Protein AF-A0A0F9C5B6-F1 (afdb_monomer_lite)

pLDDT: mean 78.17, std 18.01, range [32.81, 97.62]

Structure (mmCIF, N/CA/C/O backbone):
data_AF-A0A0F9C5B6-F1
#
_entry.id   AF-A0A0F9C5B6-F1
#
loop_
_atom_site.group_PDB
_atom_site.id
_atom_site.type_symbol
_atom_site.label_atom_id
_atom_site.label_alt_id
_atom_site.label_comp_id
_atom_site.label_asym_id
_atom_site.label_entity_id
_atom_site.label_seq_id
_atom_site.pdbx_PDB_ins_code
_atom_site.Cartn_x
_atom_site.Cartn_y
_atom_site.Cartn_z
_atom_site.occupancy
_atom_site.B_iso_or_equiv
_atom_site.auth_seq_id
_atom_site.auth_comp_id
_atom_site.auth_asym_id
_atom_site.auth_atom_id
_atom_site.pdbx_PDB_model_num
ATOM 1 N N . GLN A 1 1 ? -37.144 10.131 5.768 1.00 72.31 1 GLN A N 1
ATOM 2 C CA . GLN A 1 1 ? -35.962 10.903 5.316 1.00 72.31 1 GLN A CA 1
ATOM 3 C C . GLN A 1 1 ? -34.901 11.066 6.411 1.00 72.31 1 GLN A C 1
ATOM 5 O O . GLN A 1 1 ? -33.775 10.669 6.154 1.00 72.31 1 GLN A O 1
ATOM 10 N N . GLN A 1 2 ? -35.224 11.525 7.631 1.00 75.88 2 GLN A N 1
ATOM 11 C CA . GLN A 1 2 ? -34.249 11.692 8.737 1.00 75.88 2 GLN A CA 1
ATOM 12 C C . GLN A 1 2 ? -33.367 10.463 9.028 1.00 75.88 2 GLN A C 1
ATOM 14 O O . GLN A 1 2 ? -32.150 10.585 9.066 1.00 75.88 2 GLN A O 1
ATOM 19 N N . ARG A 1 3 ? -33.947 9.258 9.140 1.00 79.56 3 ARG A N 1
ATOM 20 C CA . ARG A 1 3 ? -33.173 8.009 9.313 1.00 79.56 3 ARG A CA 1
ATOM 21 C C . ARG A 1 3 ? -32.128 7.777 8.214 1.00 79.56 3 ARG A C 1
ATOM 23 O O . ARG A 1 3 ? -31.061 7.249 8.492 1.00 79.56 3 ARG A O 1
ATOM 30 N N . LYS A 1 4 ? -32.436 8.175 6.975 1.00 78.69 4 LYS A N 1
ATOM 31 C CA . LYS A 1 4 ? -31.520 8.054 5.834 1.00 78.69 4 LYS A CA 1
ATOM 32 C C . LYS A 1 4 ? -30.395 9.086 5.929 1.00 78.69 4 LYS A C 1
ATOM 34 O O . LYS A 1 4 ? -29.259 8.730 5.676 1.00 78.69 4 LYS A O 1
ATOM 39 N N . VAL A 1 5 ? -30.698 10.316 6.350 1.00 76.44 5 VAL A N 1
ATOM 40 C CA . VAL A 1 5 ? -29.693 11.371 6.579 1.00 76.44 5 VAL A CA 1
ATOM 41 C C . VAL A 1 5 ? -28.722 10.975 7.692 1.00 76.44 5 VAL A C 1
ATOM 43 O O . VAL A 1 5 ? -27.521 11.024 7.476 1.00 76.44 5 VAL A O 1
ATOM 46 N N . ILE A 1 6 ? -29.225 10.499 8.836 1.00 75.12 6 ILE A N 1
ATOM 47 C CA . ILE A 1 6 ? -28.382 10.049 9.958 1.00 75.12 6 ILE A CA 1
ATOM 48 C C . ILE A 1 6 ? -27.505 8.866 9.541 1.00 75.12 6 ILE A C 1
ATOM 50 O O . ILE A 1 6 ? -26.312 8.858 9.824 1.00 75.12 6 ILE A O 1
ATOM 54 N N . ARG A 1 7 ? -28.075 7.885 8.830 1.00 74.88 7 ARG A N 1
ATOM 55 C CA . ARG A 1 7 ? -27.297 6.758 8.311 1.00 74.88 7 ARG A CA 1
ATOM 56 C C . ARG A 1 7 ? -26.201 7.221 7.356 1.00 74.88 7 ARG A C 1
ATOM 58 O O . ARG A 1 7 ? -25.072 6.791 7.506 1.00 74.88 7 ARG A O 1
ATOM 65 N N . LEU A 1 8 ? -26.519 8.132 6.439 1.00 72.50 8 LEU A N 1
ATOM 66 C CA . LEU A 1 8 ? -25.527 8.691 5.526 1.00 72.50 8 LEU A CA 1
ATOM 67 C C . LEU A 1 8 ? -24.438 9.465 6.272 1.00 72.50 8 LEU A C 1
ATOM 69 O O . LEU A 1 8 ? -23.283 9.309 5.922 1.00 72.50 8 LEU A O 1
ATOM 73 N N . TRP A 1 9 ? -24.761 10.235 7.316 1.00 68.81 9 TRP A N 1
ATOM 74 C CA . TRP A 1 9 ? -23.749 10.923 8.128 1.00 68.81 9 TRP A CA 1
ATOM 75 C C . TRP A 1 9 ? -22.785 9.937 8.787 1.00 68.81 9 TRP A C 1
ATOM 77 O O . TRP A 1 9 ? -21.575 10.122 8.680 1.00 68.81 9 TRP A O 1
ATOM 87 N N . ILE A 1 10 ? -23.309 8.863 9.387 1.00 68.44 10 ILE A N 1
ATOM 88 C CA . ILE A 1 10 ? -22.496 7.783 9.964 1.00 68.44 10 ILE A CA 1
ATOM 89 C C . ILE A 1 10 ? -21.636 7.131 8.872 1.00 68.44 10 ILE A C 1
ATOM 91 O O . ILE A 1 10 ? -20.416 7.084 9.015 1.00 68.44 10 ILE A O 1
ATOM 95 N N . ASP A 1 11 ? -22.245 6.734 7.751 1.00 64.62 11 ASP A N 1
ATOM 96 C CA . ASP A 1 11 ? -21.560 6.086 6.625 1.00 64.62 11 ASP A CA 1
ATOM 97 C C . ASP A 1 11 ? -20.464 6.992 6.013 1.00 64.62 11 ASP A C 1
ATOM 99 O O . ASP A 1 11 ? -19.416 6.498 5.611 1.00 64.62 11 ASP A O 1
ATOM 103 N N . THR A 1 12 ? -20.663 8.317 5.977 1.00 63.69 12 THR A N 1
ATOM 104 C CA . THR A 1 12 ? -19.676 9.294 5.465 1.00 63.69 12 THR A CA 1
ATOM 105 C C . THR A 1 12 ? -18.613 9.705 6.482 1.00 63.69 12 THR A C 1
ATOM 107 O O . THR A 1 12 ? -17.579 10.242 6.096 1.00 63.69 12 THR A O 1
ATOM 110 N N . SER A 1 13 ? -18.860 9.501 7.778 1.00 62.50 13 SER A N 1
ATOM 111 C CA . SER A 1 13 ? -17.938 9.932 8.836 1.00 62.50 13 SER A CA 1
ATOM 112 C C . SER A 1 13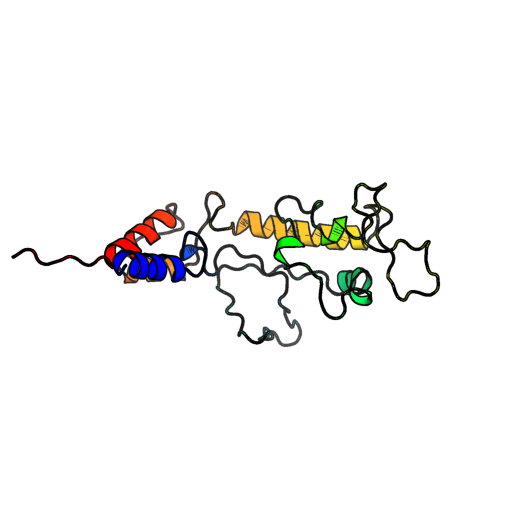 ? -16.735 9.000 9.002 1.00 62.50 13 SER A C 1
ATOM 114 O O . SER A 1 13 ? -15.699 9.422 9.522 1.00 62.50 13 SER A O 1
ATOM 116 N N . ALA A 1 14 ? -16.827 7.757 8.518 1.00 63.06 14 ALA A N 1
ATOM 117 C CA . ALA A 1 14 ? -15.690 6.852 8.442 1.00 63.06 14 ALA A CA 1
ATOM 118 C C . ALA A 1 14 ? -14.752 7.299 7.308 1.00 63.06 14 ALA A C 1
ATOM 120 O O . ALA A 1 14 ? -15.040 7.108 6.129 1.00 63.06 14 ALA A O 1
ATOM 121 N N . ALA A 1 15 ? -13.604 7.881 7.669 1.00 60.78 15 ALA A N 1
ATOM 122 C CA . ALA A 1 15 ? -12.602 8.358 6.708 1.00 60.78 15 ALA A CA 1
ATOM 123 C C . ALA A 1 15 ? -12.024 7.239 5.810 1.00 60.78 15 ALA A C 1
ATOM 125 O O . ALA A 1 15 ? -11.430 7.527 4.774 1.00 60.78 15 ALA A O 1
ATOM 126 N N . TYR A 1 16 ? -12.208 5.973 6.199 1.00 65.38 16 TYR A N 1
ATOM 127 C CA . TYR A 1 16 ? -11.775 4.785 5.467 1.00 65.38 16 TYR A CA 1
ATOM 128 C C . TYR A 1 16 ? -12.930 3.780 5.370 1.00 65.38 16 TYR A C 1
ATOM 130 O O . TYR A 1 16 ? -13.684 3.628 6.336 1.00 65.38 16 TYR A O 1
ATOM 138 N N . PRO A 1 17 ? -13.082 3.069 4.237 1.00 59.62 17 PRO A N 1
ATOM 139 C CA . PRO A 1 17 ? -14.146 2.088 4.082 1.00 59.62 17 PRO A CA 1
ATOM 140 C C . PRO A 1 17 ? -13.983 0.958 5.105 1.00 59.62 17 PRO A C 1
ATOM 142 O O . PRO A 1 17 ? -13.002 0.221 5.090 1.00 59.62 17 PRO A O 1
ATOM 145 N N . GLY A 1 18 ? -14.975 0.817 5.984 1.00 68.12 18 GLY A N 1
ATOM 146 C CA . GLY A 1 18 ? -15.143 -0.340 6.864 1.00 68.12 18 GLY A CA 1
ATOM 147 C C . GLY A 1 18 ? -14.601 -0.204 8.291 1.00 68.12 18 GLY A C 1
ATOM 148 O O . GLY A 1 18 ? -15.187 -0.824 9.173 1.00 68.12 18 GLY A O 1
ATOM 149 N N . THR A 1 19 ? -13.544 0.580 8.556 1.00 80.94 19 THR A N 1
ATOM 150 C CA . THR A 1 19 ? -13.003 0.745 9.925 1.00 80.94 19 THR A CA 1
ATOM 151 C C . THR A 1 19 ? -12.148 2.011 10.114 1.00 80.94 19 THR A C 1
ATOM 153 O O . THR A 1 19 ? -11.317 2.345 9.269 1.00 80.94 19 THR A O 1
ATOM 156 N N . TYR A 1 20 ? -12.291 2.696 11.255 1.00 85.56 20 TYR A N 1
ATOM 157 C CA . TYR A 1 20 ? -11.394 3.771 11.701 1.00 85.56 20 TYR A CA 1
ATOM 158 C C . TYR A 1 20 ? -9.997 3.271 12.051 1.00 85.56 20 TYR A C 1
ATOM 160 O O . TYR A 1 20 ? -9.044 4.041 11.974 1.00 85.56 20 TYR A O 1
ATOM 168 N N . ALA A 1 21 ? -9.852 1.992 12.390 1.00 86.75 21 ALA A N 1
ATOM 169 C CA . ALA A 1 21 ? -8.566 1.390 12.710 1.00 86.75 21 ALA A CA 1
ATOM 170 C C . ALA A 1 21 ? -7.594 1.413 11.519 1.00 86.75 21 ALA A C 1
ATOM 172 O O . ALA A 1 21 ? -6.378 1.399 11.705 1.00 86.75 21 ALA A O 1
ATOM 173 N N . ALA A 1 22 ? -8.125 1.492 10.293 1.00 83.56 22 ALA A N 1
ATOM 174 C CA . ALA A 1 22 ? -7.340 1.691 9.082 1.00 83.56 22 ALA A CA 1
ATOM 175 C C . ALA A 1 22 ? -6.679 3.072 9.031 1.00 83.56 22 ALA A C 1
ATOM 177 O O . ALA A 1 22 ? -5.667 3.223 8.350 1.00 83.56 22 ALA A O 1
ATOM 178 N N . CYS A 1 23 ? -7.223 4.071 9.737 1.00 79.38 23 CYS A N 1
ATOM 179 C CA . CYS A 1 23 ? -6.696 5.425 9.726 1.00 79.38 23 CYS A CA 1
ATOM 180 C C . CYS A 1 23 ? -5.265 5.418 10.240 1.00 79.38 23 CYS A C 1
ATOM 182 O O . CYS A 1 23 ? -4.984 5.263 11.427 1.00 79.38 23 CYS A O 1
ATOM 184 N N . GLY A 1 24 ? -4.356 5.545 9.286 1.00 73.75 24 GLY A N 1
ATOM 185 C CA . GLY A 1 24 ? -2.951 5.629 9.560 1.00 73.75 24 GLY A CA 1
ATOM 186 C C . GLY A 1 24 ? -2.228 4.365 10.007 1.00 73.75 24 GLY A C 1
ATOM 187 O O . GLY A 1 24 ? -1.088 4.406 10.475 1.00 73.75 24 GLY A O 1
ATOM 188 N N . SER A 1 25 ? -2.865 3.224 9.827 1.00 80.69 25 SER A N 1
ATOM 189 C CA . SER A 1 25 ? -2.283 1.938 10.168 1.00 80.69 25 SER A CA 1
ATOM 190 C C . SER A 1 25 ? -2.100 1.126 8.902 1.00 80.69 25 SER A C 1
ATOM 192 O O . SER A 1 25 ? -2.957 1.148 8.018 1.00 80.69 25 SER A O 1
ATOM 194 N N . GLY A 1 26 ? -1.001 0.380 8.809 1.00 80.00 26 GLY A N 1
ATOM 195 C CA . GLY A 1 26 ? -0.862 -0.593 7.730 1.00 80.00 26 GLY A CA 1
ATOM 196 C C . GLY A 1 26 ? -0.652 0.004 6.341 1.00 80.00 26 GLY A C 1
ATOM 197 O O . GLY A 1 26 ? -0.981 -0.633 5.340 1.00 80.00 26 GLY A O 1
ATOM 198 N N . MET A 1 27 ? -0.148 1.237 6.271 1.00 79.94 27 MET A N 1
ATOM 199 C CA . MET A 1 27 ? 0.108 1.953 5.022 1.00 79.94 27 MET A CA 1
ATOM 200 C C . MET A 1 27 ? 1.594 1.911 4.665 1.00 79.94 27 MET A C 1
ATOM 202 O O . MET A 1 27 ? 2.456 1.995 5.543 1.00 79.94 27 MET A O 1
ATOM 206 N N . ILE A 1 28 ? 1.881 1.819 3.366 1.00 82.94 28 ILE A N 1
ATOM 207 C CA . ILE A 1 28 ? 3.227 2.015 2.824 1.00 82.94 28 ILE A CA 1
ATOM 208 C C . ILE A 1 28 ? 3.281 3.391 2.178 1.00 82.94 28 ILE A C 1
ATOM 210 O O . ILE A 1 28 ? 2.518 3.684 1.257 1.00 82.94 28 ILE A O 1
ATOM 214 N N . ASP A 1 29 ? 4.188 4.217 2.678 1.00 76.94 29 ASP A N 1
ATOM 215 C CA . ASP A 1 29 ? 4.512 5.513 2.107 1.00 76.94 29 ASP A CA 1
ATOM 216 C C . ASP A 1 29 ? 5.687 5.335 1.145 1.00 76.94 29 ASP A C 1
ATOM 218 O O . ASP A 1 29 ? 6.772 4.916 1.539 1.00 76.94 29 ASP A O 1
ATOM 222 N N . ILE A 1 30 ? 5.436 5.607 -0.131 1.00 70.62 30 ILE A N 1
ATOM 223 C CA . ILE A 1 30 ? 6.401 5.454 -1.227 1.00 70.62 30 ILE A CA 1
ATOM 224 C C . ILE A 1 30 ? 6.776 6.796 -1.873 1.00 70.62 30 ILE A C 1
ATOM 226 O O . ILE A 1 30 ? 7.519 6.831 -2.858 1.00 70.62 30 ILE A O 1
ATOM 230 N N . HIS A 1 31 ? 6.223 7.907 -1.373 1.00 60.47 31 HIS A N 1
ATOM 231 C CA . HIS A 1 31 ? 6.296 9.220 -2.028 1.00 60.47 31 HIS A CA 1
ATOM 232 C C . HIS A 1 31 ? 6.991 10.297 -1.206 1.00 60.47 31 HIS A C 1
ATOM 234 O O . HIS A 1 31 ? 7.475 11.272 -1.776 1.00 60.47 31 HIS A O 1
ATOM 240 N N . SER A 1 32 ? 7.071 10.132 0.106 1.00 51.34 32 SER A N 1
ATOM 241 C CA . SER A 1 32 ? 7.766 11.059 0.996 1.00 51.34 32 SER A CA 1
ATOM 242 C C . SER A 1 32 ? 9.283 11.114 0.775 1.00 51.34 32 SER A C 1
ATOM 244 O O . SER A 1 32 ? 9.939 10.069 0.684 1.00 51.34 32 SER A O 1
ATOM 246 N N . ARG A 1 33 ? 9.862 12.321 0.801 1.00 44.81 33 ARG A N 1
ATOM 247 C CA . ARG A 1 33 ? 11.310 12.513 0.966 1.00 44.81 33 ARG A CA 1
ATOM 248 C C . ARG A 1 33 ? 11.698 12.265 2.423 1.00 44.81 33 ARG A C 1
ATOM 250 O O . ARG A 1 33 ? 11.047 12.735 3.352 1.00 44.81 33 ARG A O 1
ATOM 257 N N . THR A 1 34 ? 12.816 11.580 2.618 1.00 40.78 34 THR A N 1
ATOM 258 C CA . THR A 1 34 ? 13.637 11.784 3.813 1.00 40.78 34 THR A CA 1
ATOM 259 C C . THR A 1 34 ? 14.736 12.754 3.391 1.00 40.78 34 THR A C 1
ATOM 261 O O . THR A 1 34 ? 15.566 12.381 2.563 1.00 40.78 34 THR A O 1
ATOM 264 N N . ASP A 1 35 ? 14.756 13.992 3.891 1.00 39.22 35 ASP A N 1
ATOM 265 C CA . ASP A 1 35 ? 15.963 14.813 3.755 1.00 39.22 35 ASP A CA 1
ATOM 266 C C . ASP A 1 35 ? 17.021 14.275 4.729 1.00 39.22 35 ASP A C 1
ATOM 268 O O . ASP A 1 35 ? 17.008 14.539 5.934 1.00 39.22 35 ASP A O 1
ATOM 272 N N . VAL A 1 36 ? 17.923 13.458 4.188 1.00 36.53 36 VAL A N 1
ATOM 273 C CA . VAL A 1 36 ? 19.032 12.840 4.923 1.00 36.53 36 VAL A CA 1
ATOM 274 C C . VAL A 1 36 ? 20.065 13.854 5.425 1.00 36.53 36 VAL A C 1
ATOM 276 O O . VAL A 1 36 ? 20.805 13.525 6.347 1.00 36.53 36 VAL A O 1
ATOM 279 N N . ALA A 1 37 ? 20.116 15.077 4.882 1.00 34.06 37 ALA A N 1
ATOM 280 C CA . ALA A 1 37 ? 21.102 16.084 5.281 1.00 34.06 37 ALA A CA 1
ATOM 281 C C . ALA A 1 37 ? 20.680 16.884 6.524 1.00 34.06 37 ALA A C 1
ATOM 283 O O . ALA A 1 37 ? 21.530 17.309 7.304 1.00 34.06 37 ALA A O 1
ATOM 284 N N . THR A 1 38 ? 19.378 17.090 6.729 1.00 38.62 38 THR A N 1
ATOM 285 C CA . THR A 1 38 ? 18.860 17.910 7.839 1.00 38.62 38 THR A CA 1
ATOM 286 C C . THR A 1 38 ? 18.161 17.098 8.926 1.00 38.62 38 THR A C 1
ATOM 288 O O . THR A 1 38 ? 17.826 17.647 9.977 1.00 38.62 38 THR A O 1
ATOM 291 N N . GLY A 1 39 ? 17.901 15.805 8.687 1.00 33.97 39 GLY A N 1
ATOM 292 C CA . GLY A 1 39 ? 17.096 14.971 9.585 1.00 33.97 39 GLY A CA 1
ATOM 293 C C . GLY A 1 39 ? 15.661 15.486 9.756 1.00 33.97 39 GLY A C 1
ATOM 294 O O . GLY A 1 39 ? 14.949 15.042 10.658 1.00 33.97 39 GLY A O 1
ATOM 295 N N . ARG A 1 40 ? 15.236 16.442 8.917 1.00 32.81 40 ARG A N 1
ATOM 296 C CA . ARG A 1 40 ? 13.889 17.003 8.909 1.00 32.81 40 ARG A CA 1
ATOM 297 C C . ARG A 1 40 ? 13.093 16.369 7.783 1.00 32.81 40 ARG A C 1
ATOM 299 O O . ARG A 1 40 ? 13.506 16.333 6.631 1.00 32.81 40 ARG A O 1
ATOM 306 N N . TRP A 1 41 ? 11.923 15.872 8.148 1.00 44.03 41 TRP A N 1
ATOM 307 C CA . TRP A 1 41 ? 10.902 15.422 7.217 1.00 44.03 41 TRP A CA 1
ATOM 308 C C . TRP A 1 41 ? 10.360 16.668 6.525 1.00 44.03 41 TRP A C 1
ATOM 310 O O . TRP A 1 41 ? 9.740 17.497 7.198 1.00 44.03 41 TRP A O 1
ATOM 320 N N . ASP A 1 42 ? 10.664 16.859 5.237 1.00 35.53 42 ASP A N 1
ATOM 321 C CA . ASP A 1 42 ? 10.048 17.963 4.514 1.00 35.53 42 ASP A CA 1
ATOM 322 C C . ASP A 1 42 ? 8.540 17.716 4.469 1.00 35.53 42 ASP A C 1
ATOM 324 O O . ASP A 1 42 ? 8.015 16.637 4.192 1.00 35.53 42 ASP A O 1
ATOM 328 N N . THR A 1 43 ? 7.828 18.704 4.961 1.00 34.84 43 THR A N 1
ATOM 329 C CA . THR A 1 43 ? 6.394 18.683 5.068 1.00 34.84 43 THR A CA 1
ATOM 330 C C . THR A 1 43 ? 5.846 19.248 3.751 1.00 34.84 43 THR A C 1
ATOM 332 O O . THR A 1 43 ? 6.305 20.278 3.267 1.00 34.84 43 THR A O 1
ATOM 335 N N . ILE A 1 44 ? 4.767 18.626 3.263 1.00 39.50 44 ILE A N 1
ATOM 336 C CA . ILE A 1 44 ? 3.657 19.271 2.533 1.00 39.50 44 ILE A CA 1
ATOM 337 C C . ILE A 1 44 ? 3.738 19.294 0.984 1.00 39.50 44 ILE A C 1
ATOM 339 O O . ILE A 1 44 ? 4.097 20.290 0.368 1.00 39.50 44 ILE A O 1
ATOM 343 N N . SER A 1 45 ? 3.157 18.268 0.342 1.00 33.91 45 SER A N 1
ATOM 344 C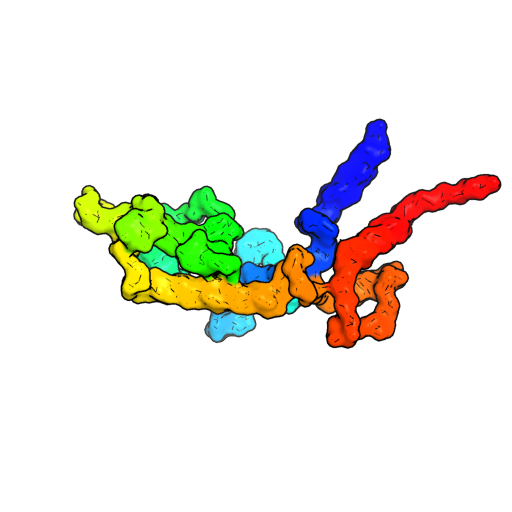 CA . SER A 1 45 ? 1.985 18.539 -0.515 1.00 33.91 45 SER A CA 1
ATOM 345 C C . SER A 1 45 ? 0.901 19.146 0.380 1.00 33.91 45 SER A C 1
ATOM 347 O O . SER A 1 45 ? 0.727 18.598 1.466 1.00 33.91 45 SER A O 1
ATOM 349 N N . GLU A 1 46 ? 0.218 20.218 -0.042 1.00 33.75 46 GLU A N 1
ATOM 350 C CA . GLU A 1 46 ? -0.665 21.185 0.680 1.00 33.75 46 GLU A CA 1
ATOM 351 C C . GLU A 1 46 ? -1.534 20.719 1.880 1.00 33.75 46 GLU A C 1
ATOM 353 O O . GLU A 1 46 ? -2.076 21.544 2.607 1.00 33.75 46 GLU A O 1
ATOM 358 N N . PHE A 1 47 ? -1.622 19.423 2.162 1.00 34.16 47 PHE A N 1
ATOM 359 C CA . PHE A 1 47 ? -2.402 18.788 3.221 1.00 34.16 47 PHE A CA 1
ATOM 360 C C . PHE A 1 47 ? -1.616 18.328 4.454 1.00 34.16 47 PHE A C 1
ATOM 362 O O . PHE A 1 47 ? -2.148 17.522 5.208 1.00 34.16 47 PHE A O 1
ATOM 369 N N . GLY A 1 48 ? -0.381 18.802 4.674 1.00 33.94 48 GLY A N 1
ATOM 370 C CA . GLY A 1 48 ? 0.353 18.563 5.925 1.00 33.94 48 GLY A CA 1
ATOM 371 C C . GLY A 1 48 ? 0.313 17.098 6.351 1.00 33.94 48 GLY A C 1
ATOM 372 O O . GLY A 1 48 ? -0.402 16.759 7.287 1.00 33.94 48 GLY A O 1
ATOM 373 N N . VAL A 1 49 ? 1.017 16.227 5.618 1.00 43.97 49 VAL A N 1
ATOM 374 C CA . VAL A 1 49 ? 0.920 14.770 5.777 1.00 43.97 49 VAL A CA 1
ATOM 375 C C . VAL A 1 49 ? 1.279 14.373 7.210 1.00 43.97 49 VAL A C 1
ATOM 377 O O . VAL A 1 49 ? 2.444 14.206 7.570 1.00 43.97 49 VAL A O 1
ATOM 380 N N . TYR A 1 50 ? 0.247 14.218 8.035 1.00 42.69 50 TYR A N 1
ATOM 381 C CA . TYR A 1 50 ? 0.283 13.409 9.234 1.00 42.69 50 TYR A CA 1
ATOM 382 C C . TYR A 1 50 ? 0.814 12.051 8.788 1.00 42.69 50 TYR A C 1
ATOM 384 O O . TYR A 1 50 ? 0.145 11.356 8.029 1.00 42.69 50 TYR A O 1
ATOM 392 N N . ARG A 1 51 ? 2.042 11.710 9.194 1.00 52.97 51 ARG A N 1
ATOM 393 C CA . ARG A 1 51 ? 2.492 10.325 9.191 1.00 52.97 51 ARG A CA 1
ATOM 394 C C . ARG A 1 51 ? 1.951 9.698 10.462 1.00 52.97 51 ARG A C 1
ATOM 396 O O . ARG A 1 51 ? 2.476 9.965 11.545 1.00 52.97 51 ARG A O 1
ATOM 403 N N . PRO A 1 52 ? 0.919 8.872 10.361 1.00 54.00 52 PRO A N 1
ATOM 404 C CA . PRO A 1 52 ? 0.517 8.100 11.507 1.00 54.00 52 PRO A CA 1
ATOM 405 C C . PRO A 1 52 ? 1.641 7.118 11.824 1.00 54.00 52 PRO A C 1
ATOM 407 O O . PRO A 1 52 ? 2.230 6.519 10.919 1.00 54.00 52 PRO A O 1
ATOM 410 N N . ARG A 1 53 ? 1.958 6.965 13.112 1.00 56.34 53 ARG A N 1
ATOM 411 C CA . ARG A 1 53 ? 3.080 6.143 13.600 1.00 56.34 53 ARG A CA 1
ATOM 412 C C . ARG A 1 53 ? 3.067 4.691 13.091 1.00 56.34 53 ARG A C 1
ATOM 414 O O . ARG A 1 53 ? 4.093 4.028 13.177 1.00 56.34 53 ARG A O 1
ATOM 421 N N . GLY A 1 54 ? 1.950 4.212 12.538 1.00 62.12 54 GLY A N 1
ATOM 422 C CA . GLY A 1 54 ? 1.797 2.885 11.936 1.00 62.12 54 GLY A CA 1
ATOM 423 C C . GLY A 1 54 ? 2.141 2.762 10.443 1.00 62.12 54 GLY A C 1
ATOM 424 O O . GLY A 1 54 ? 1.964 1.675 9.894 1.00 62.12 54 GLY A O 1
ATOM 425 N N . SER A 1 55 ? 2.597 3.823 9.767 1.00 70.94 55 SER A N 1
ATOM 426 C CA . SER A 1 55 ? 3.003 3.759 8.349 1.00 70.94 55 SER A CA 1
ATOM 427 C C . SER A 1 55 ? 4.493 3.455 8.186 1.00 70.94 55 SER A C 1
ATOM 429 O O . SER A 1 55 ? 5.319 3.973 8.938 1.00 70.94 55 SER A O 1
ATOM 431 N N . VAL A 1 56 ? 4.856 2.661 7.174 1.00 78.12 56 VAL A N 1
ATOM 432 C CA . VAL A 1 56 ? 6.262 2.369 6.838 1.00 78.12 56 VAL A CA 1
ATOM 433 C C . VAL A 1 56 ? 6.668 3.096 5.566 1.00 78.12 56 VAL A C 1
ATOM 435 O O . VAL A 1 56 ? 6.014 2.970 4.535 1.00 78.12 56 VAL A O 1
ATOM 438 N N . ASN A 1 57 ? 7.768 3.845 5.653 1.00 79.38 57 ASN A N 1
ATOM 439 C CA . ASN A 1 57 ? 8.377 4.507 4.507 1.00 79.38 57 ASN A CA 1
ATOM 440 C C . ASN A 1 57 ? 9.279 3.531 3.754 1.00 79.38 57 ASN A C 1
ATOM 442 O O . ASN A 1 57 ? 10.215 2.984 4.341 1.00 79.38 57 ASN A O 1
ATOM 446 N N . VAL A 1 58 ? 9.026 3.368 2.462 1.00 81.69 58 VAL A N 1
ATOM 447 C CA . VAL A 1 58 ? 9.926 2.694 1.530 1.00 81.69 58 VAL A CA 1
ATOM 448 C C . VAL A 1 58 ? 10.177 3.677 0.388 1.00 81.69 58 VAL A C 1
ATOM 450 O O . VAL A 1 58 ? 9.305 3.851 -0.462 1.00 81.69 58 VAL A O 1
ATOM 453 N N . PRO A 1 59 ? 11.317 4.389 0.377 1.00 80.00 59 PRO A N 1
ATOM 454 C CA . PRO A 1 59 ? 11.540 5.464 -0.578 1.00 80.00 59 PRO A CA 1
ATOM 455 C C . PRO A 1 59 ? 11.685 4.911 -1.999 1.00 80.00 59 PRO A C 1
ATOM 457 O O . PRO A 1 59 ? 12.477 4.006 -2.254 1.00 80.00 59 PRO A O 1
ATOM 460 N N . ALA A 1 60 ? 10.939 5.483 -2.943 1.00 82.88 60 ALA A N 1
ATOM 461 C CA . ALA A 1 60 ? 11.042 5.102 -4.347 1.00 82.88 60 ALA A CA 1
ATOM 462 C C . ALA A 1 60 ? 12.414 5.482 -4.951 1.00 82.88 60 ALA A C 1
ATOM 464 O O . ALA A 1 60 ? 12.952 6.544 -4.618 1.00 82.88 60 ALA A O 1
ATOM 465 N N . PRO A 1 61 ? 12.954 4.696 -5.908 1.00 87.50 61 PRO A N 1
ATOM 466 C CA . PRO A 1 61 ? 14.222 4.982 -6.579 1.00 87.50 61 PRO A CA 1
ATOM 467 C C . PRO A 1 61 ? 14.049 6.121 -7.596 1.00 87.50 61 PRO A C 1
ATOM 469 O O . PRO A 1 61 ? 13.949 5.897 -8.804 1.00 87.50 61 PRO A O 1
ATOM 472 N N . ARG A 1 62 ? 13.957 7.362 -7.101 1.00 80.88 62 ARG A N 1
ATOM 473 C CA . ARG A 1 62 ? 13.550 8.528 -7.900 1.00 80.88 62 ARG A CA 1
ATOM 474 C C . ARG A 1 62 ? 14.436 8.794 -9.099 1.00 80.88 62 ARG A C 1
ATOM 476 O O . ARG A 1 62 ? 13.901 8.947 -10.182 1.00 80.88 62 ARG A O 1
ATOM 483 N N . GLU A 1 63 ? 15.752 8.725 -8.950 1.00 84.62 63 GLU A N 1
ATOM 484 C CA . GLU A 1 63 ? 16.675 8.911 -10.076 1.00 84.62 63 GLU A CA 1
ATOM 485 C C . GLU A 1 63 ? 16.408 7.915 -11.220 1.00 84.62 63 GLU A C 1
ATOM 487 O O . GLU A 1 63 ? 16.421 8.272 -12.398 1.00 84.62 63 GLU A O 1
ATOM 492 N N . THR A 1 64 ? 16.097 6.662 -10.874 1.00 88.31 64 THR A N 1
ATOM 493 C CA . THR A 1 64 ? 15.768 5.621 -11.857 1.00 88.31 64 THR A CA 1
ATOM 494 C C . THR A 1 64 ? 14.426 5.905 -12.531 1.00 88.31 64 THR A C 1
ATOM 496 O O . THR A 1 64 ? 14.311 5.814 -13.755 1.00 88.31 64 THR A O 1
ATOM 499 N N . LEU A 1 65 ? 13.417 6.288 -11.744 1.00 85.31 65 LEU A N 1
ATOM 500 C CA . LEU A 1 65 ? 12.094 6.646 -12.252 1.00 85.31 65 LEU A CA 1
ATOM 501 C C . LEU A 1 65 ? 12.135 7.913 -13.115 1.00 85.31 65 LEU A C 1
ATOM 503 O O . LEU A 1 65 ? 11.524 7.936 -14.176 1.00 85.31 65 LEU A O 1
ATOM 507 N N . ASP A 1 66 ? 12.885 8.938 -12.728 1.00 80.69 66 ASP A N 1
ATOM 508 C CA . ASP A 1 66 ? 13.006 10.188 -13.478 1.00 80.69 66 ASP A CA 1
ATOM 509 C C . ASP A 1 66 ? 13.716 9.948 -14.811 1.00 80.69 66 ASP A C 1
ATOM 511 O O . ASP A 1 66 ? 13.253 10.409 -15.857 1.00 80.69 66 ASP A O 1
ATOM 515 N N . ARG A 1 67 ? 14.775 9.130 -14.811 1.00 83.31 67 ARG A N 1
ATOM 516 C CA . ARG A 1 67 ? 15.481 8.756 -16.039 1.00 83.31 67 ARG A CA 1
ATOM 517 C C . ARG A 1 67 ? 14.613 7.963 -17.016 1.00 83.31 67 ARG A C 1
ATOM 519 O O . ARG A 1 67 ? 14.792 8.119 -18.220 1.00 83.31 67 ARG A O 1
ATOM 526 N N . ARG A 1 68 ? 13.688 7.121 -16.537 1.00 84.06 68 ARG A N 1
ATOM 527 C CA . ARG A 1 68 ? 12.849 6.247 -17.389 1.00 84.06 68 ARG A CA 1
ATOM 528 C C . ARG A 1 68 ? 11.453 6.774 -17.689 1.00 84.06 68 ARG A C 1
ATOM 530 O O . ARG A 1 68 ? 10.890 6.429 -18.719 1.00 84.06 68 ARG A O 1
ATOM 537 N N . CYS A 1 69 ? 10.902 7.605 -16.819 1.00 80.31 69 CYS A N 1
ATOM 538 C CA . CYS A 1 69 ? 9.512 8.050 -16.874 1.00 80.31 69 CYS A CA 1
ATOM 539 C C . CYS A 1 69 ? 9.402 9.578 -16.850 1.00 80.31 69 CYS A C 1
ATOM 541 O O . CYS A 1 69 ? 8.456 10.131 -17.412 1.00 80.31 69 CYS A O 1
ATOM 543 N N . GLY A 1 70 ? 10.370 10.268 -16.238 1.00 75.69 70 GLY A N 1
ATOM 544 C CA . GLY A 1 70 ? 10.326 11.709 -15.982 1.00 75.69 70 GLY A CA 1
ATOM 545 C C . GLY A 1 70 ? 10.248 12.562 -17.244 1.00 75.69 70 GLY A C 1
ATOM 546 O O . GLY A 1 70 ? 9.560 13.574 -17.237 1.00 75.69 70 GLY A O 1
ATOM 547 N N . GLY A 1 71 ? 10.847 12.134 -18.362 1.00 74.69 71 GLY A N 1
ATOM 548 C CA . GLY A 1 71 ? 10.721 12.842 -19.646 1.00 74.69 71 GLY A CA 1
ATOM 549 C C . GLY A 1 71 ? 9.271 12.958 -20.148 1.00 74.69 71 GLY A C 1
ATOM 550 O O . GLY A 1 71 ? 8.900 13.975 -20.745 1.00 74.69 71 GLY A O 1
ATOM 551 N N . CYS A 1 72 ? 8.446 11.948 -19.850 1.00 72.94 72 CYS A N 1
ATOM 552 C CA . CYS A 1 72 ? 7.066 11.804 -20.327 1.00 72.94 72 CYS A CA 1
ATOM 553 C C . CYS A 1 72 ? 6.024 12.204 -19.281 1.00 72.94 72 CYS A C 1
ATOM 555 O O . CYS A 1 72 ? 4.951 12.683 -19.632 1.00 72.94 72 CYS A O 1
ATOM 557 N N . HIS A 1 73 ? 6.353 12.037 -18.002 1.00 74.44 73 HIS A N 1
ATOM 558 C CA . HIS A 1 73 ? 5.472 12.285 -16.864 1.00 74.44 73 HIS A CA 1
ATOM 559 C C . HIS A 1 73 ? 5.973 13.457 -16.011 1.00 74.44 73 HIS A C 1
ATOM 561 O O . HIS A 1 73 ? 6.057 13.349 -14.791 1.00 74.44 73 HIS A O 1
ATOM 567 N N . ARG A 1 74 ? 6.325 14.578 -16.660 1.00 64.56 74 ARG A N 1
ATOM 568 C CA . ARG A 1 74 ? 6.846 15.787 -15.989 1.00 64.56 74 ARG A CA 1
ATOM 569 C C . ARG A 1 74 ? 5.843 16.442 -15.045 1.00 64.56 74 ARG A C 1
ATOM 571 O O . ARG A 1 74 ? 6.240 16.978 -14.019 1.00 64.56 74 ARG A O 1
ATOM 578 N N . GLU A 1 75 ? 4.566 16.417 -15.411 1.00 54.44 75 GLU A N 1
ATOM 579 C CA . GLU A 1 75 ? 3.497 17.065 -14.642 1.00 54.44 75 GLU A CA 1
ATOM 580 C C . GLU A 1 75 ? 2.711 16.048 -13.814 1.00 54.44 75 GLU A C 1
ATOM 582 O O . GLU A 1 75 ? 2.475 16.261 -12.628 1.00 54.44 75 GLU A O 1
ATOM 587 N N . ALA A 1 76 ? 2.332 14.921 -14.423 1.00 56.53 76 ALA A N 1
ATOM 588 C CA . ALA A 1 76 ? 1.639 13.842 -13.737 1.00 56.53 76 ALA A CA 1
ATOM 589 C C . ALA A 1 76 ? 1.731 12.516 -14.503 1.00 56.53 76 ALA A C 1
ATOM 591 O O . ALA A 1 76 ? 1.882 12.461 -15.728 1.00 56.53 76 ALA A O 1
ATOM 592 N N . VAL A 1 77 ? 1.552 11.426 -13.762 1.00 64.31 77 VAL A N 1
ATOM 593 C CA . VAL A 1 77 ? 1.136 10.141 -14.325 1.00 64.31 77 VAL A CA 1
ATOM 594 C C . VAL A 1 77 ? -0.398 10.121 -14.291 1.00 64.31 77 VAL A C 1
ATOM 596 O O . VAL A 1 77 ? -0.963 10.441 -13.246 1.00 64.31 77 VAL A O 1
ATOM 599 N N . PRO A 1 78 ? -1.108 9.742 -15.373 1.00 62.56 78 PRO A N 1
ATOM 600 C CA . PRO A 1 78 ? -2.578 9.765 -15.428 1.00 62.56 78 PRO A CA 1
ATOM 601 C C . PRO A 1 78 ? -3.236 8.625 -14.623 1.00 62.56 78 PRO A C 1
ATOM 603 O O . PRO A 1 78 ? -4.338 8.181 -14.933 1.00 62.56 78 PRO A O 1
ATOM 606 N N . LEU A 1 79 ? -2.548 8.114 -13.602 1.00 62.94 79 LEU A N 1
ATOM 607 C CA . LEU A 1 79 ? -3.007 7.057 -12.718 1.00 62.94 79 LEU A CA 1
ATOM 608 C C . LEU A 1 79 ? -2.722 7.463 -11.279 1.00 62.94 79 LEU A C 1
ATOM 610 O O . LEU A 1 79 ? -1.631 7.927 -10.949 1.00 62.94 79 LEU A O 1
ATOM 614 N N . HIS A 1 80 ? -3.704 7.227 -10.414 1.00 66.94 80 HIS A N 1
ATOM 615 C CA . HIS A 1 80 ? -3.523 7.351 -8.977 1.00 66.94 80 HIS A CA 1
ATOM 616 C C . HIS A 1 80 ? -2.410 6.387 -8.516 1.00 66.94 80 HIS A C 1
ATOM 618 O O . HIS A 1 80 ? -2.377 5.253 -9.005 1.00 66.94 80 HIS A O 1
ATOM 624 N N . PRO A 1 81 ? -1.517 6.758 -7.581 1.00 67.19 81 PRO A N 1
ATOM 625 C CA . PRO A 1 81 ? -0.360 5.924 -7.252 1.00 67.19 81 PRO A CA 1
ATOM 626 C C . PRO A 1 81 ? -0.677 4.490 -6.813 1.00 67.19 81 PRO A C 1
ATOM 628 O O . PRO A 1 81 ? 0.041 3.559 -7.158 1.00 67.19 81 PRO A O 1
ATOM 631 N N . GLN A 1 82 ? -1.806 4.277 -6.140 1.00 69.38 82 GLN A N 1
ATOM 632 C CA . GLN A 1 82 ? -2.313 2.958 -5.744 1.00 69.38 82 GLN A CA 1
ATOM 633 C C . GLN A 1 82 ? -2.554 2.026 -6.947 1.00 69.38 82 GLN A C 1
ATOM 635 O O . GLN A 1 82 ? -2.569 0.811 -6.778 1.00 69.38 82 GLN A O 1
ATOM 640 N N . LEU A 1 83 ? -2.737 2.572 -8.153 1.00 77.62 83 LEU A N 1
ATOM 641 C CA . LEU A 1 83 ? -2.873 1.810 -9.398 1.00 77.62 83 LEU A CA 1
ATOM 642 C C . LEU A 1 83 ? -1.521 1.545 -10.076 1.00 77.62 83 LEU A C 1
ATOM 644 O O . LEU A 1 83 ? -1.431 0.686 -10.952 1.00 77.62 83 LEU A O 1
ATOM 648 N N . LEU A 1 84 ? -0.465 2.266 -9.686 1.00 84.81 84 LEU A N 1
ATOM 649 C CA . LEU A 1 84 ? 0.876 2.099 -10.246 1.00 84.81 84 LEU A CA 1
ATOM 650 C C . LEU A 1 84 ? 1.623 0.910 -9.646 1.00 84.81 84 LEU A C 1
ATOM 652 O O . LEU A 1 84 ? 2.419 0.270 -10.341 1.00 84.81 84 LEU A O 1
ATOM 656 N N . TYR A 1 85 ? 1.351 0.608 -8.377 1.00 88.56 85 TYR A N 1
ATOM 657 C CA . TYR A 1 85 ? 2.129 -0.329 -7.580 1.00 88.56 85 TYR A CA 1
ATOM 658 C C . TYR A 1 85 ? 1.275 -1.499 -7.107 1.00 88.56 85 TYR A C 1
ATOM 660 O O . TYR A 1 85 ? 0.358 -1.350 -6.301 1.00 88.56 85 TYR A O 1
ATOM 668 N N . ASN A 1 86 ? 1.613 -2.693 -7.584 1.00 92.81 86 ASN A N 1
ATOM 669 C CA . ASN A 1 86 ? 1.009 -3.933 -7.133 1.00 92.81 86 ASN A CA 1
ATOM 670 C C . ASN A 1 86 ? 1.918 -4.587 -6.091 1.00 92.81 86 ASN A C 1
ATOM 672 O O . ASN A 1 86 ? 2.785 -5.388 -6.421 1.00 92.81 86 ASN A O 1
ATOM 676 N N . LEU A 1 87 ? 1.706 -4.261 -4.817 1.00 92.00 87 LEU A N 1
ATOM 677 C CA . LEU A 1 87 ? 2.525 -4.797 -3.724 1.00 92.00 87 LEU A CA 1
ATOM 678 C C . LEU A 1 87 ? 2.190 -6.250 -3.354 1.00 92.00 87 LEU A C 1
ATOM 680 O O . LEU A 1 87 ? 2.863 -6.829 -2.516 1.00 92.00 87 LEU A O 1
ATOM 684 N N . THR A 1 88 ? 1.159 -6.855 -3.950 1.00 91.69 88 THR A N 1
ATOM 685 C CA . THR A 1 88 ? 0.897 -8.297 -3.805 1.00 91.69 88 THR A CA 1
ATOM 686 C C . THR A 1 88 ? 1.680 -9.109 -4.835 1.00 91.69 88 THR A C 1
ATOM 688 O O . THR A 1 88 ? 2.072 -10.239 -4.563 1.00 91.69 88 THR A O 1
ATOM 691 N N . ARG A 1 89 ? 1.885 -8.542 -6.028 1.00 95.44 89 ARG A N 1
ATOM 692 C CA . ARG A 1 89 ? 2.633 -9.131 -7.146 1.00 95.44 89 ARG A CA 1
ATOM 693 C C . ARG A 1 89 ? 3.525 -8.048 -7.765 1.00 95.44 89 ARG A C 1
ATOM 695 O O . ARG A 1 89 ? 3.108 -7.441 -8.758 1.00 95.44 89 ARG A O 1
ATOM 702 N N . PRO A 1 90 ? 4.693 -7.754 -7.161 1.00 96.31 90 PRO A N 1
ATOM 703 C CA . PRO A 1 90 ? 5.579 -6.656 -7.558 1.00 96.31 90 PRO A CA 1
ATOM 704 C C . PRO A 1 90 ? 5.843 -6.570 -9.063 1.00 96.31 90 PRO A C 1
ATOM 706 O O . PRO A 1 90 ? 5.715 -5.499 -9.655 1.00 96.31 90 PRO A O 1
ATOM 709 N N . GLU A 1 91 ? 6.104 -7.706 -9.705 1.00 96.38 91 GLU A N 1
ATOM 710 C CA . GLU A 1 91 ? 6.368 -7.855 -11.137 1.00 96.38 91 GLU A CA 1
ATOM 711 C C . GLU A 1 91 ? 5.171 -7.504 -12.036 1.00 96.38 91 GLU A C 1
ATOM 713 O O . GLU A 1 91 ? 5.325 -7.313 -13.240 1.00 96.38 91 GLU A O 1
ATOM 718 N N . LYS A 1 92 ? 3.965 -7.407 -11.465 1.00 96.19 92 LYS A N 1
ATOM 719 C CA . LYS A 1 92 ? 2.735 -6.989 -12.153 1.00 96.19 92 LYS A CA 1
ATOM 720 C C . LYS A 1 92 ? 2.377 -5.524 -11.899 1.00 96.19 92 LYS A C 1
ATOM 722 O O . LYS A 1 92 ? 1.251 -5.115 -12.177 1.00 96.19 92 LYS A O 1
ATOM 727 N N . SER A 1 93 ? 3.301 -4.734 -11.358 1.00 94.88 93 SER A N 1
ATOM 728 C CA . SER A 1 93 ? 3.106 -3.296 -11.164 1.00 94.88 93 SER A CA 1
ATOM 729 C C . SER A 1 93 ? 3.123 -2.552 -12.499 1.00 94.88 93 SER A C 1
ATOM 731 O O . SER A 1 93 ? 3.990 -2.794 -13.339 1.00 94.88 93 SER A O 1
ATOM 733 N N . MET A 1 94 ? 2.210 -1.596 -12.688 1.00 92.00 94 MET A N 1
ATOM 734 C CA . MET A 1 94 ? 2.130 -0.800 -13.921 1.00 92.00 94 MET A CA 1
ATOM 735 C C . MET A 1 94 ? 3.411 -0.011 -14.197 1.00 92.00 94 MET A C 1
ATOM 737 O O . MET A 1 94 ? 3.780 0.144 -15.356 1.00 92.00 94 MET A O 1
ATOM 741 N N . VAL A 1 95 ? 4.124 0.419 -13.149 1.00 91.00 95 VAL A N 1
ATOM 742 C CA . VAL A 1 95 ? 5.429 1.096 -13.278 1.00 91.00 95 VAL A CA 1
ATOM 743 C C . VAL A 1 95 ? 6.500 0.228 -13.963 1.00 91.00 95 VAL A C 1
ATOM 745 O O . VAL A 1 95 ? 7.438 0.767 -14.539 1.00 91.00 95 VAL A O 1
ATOM 748 N N . LEU A 1 96 ? 6.353 -1.103 -13.931 1.00 94.88 96 LEU A N 1
ATOM 749 C CA . LEU A 1 96 ? 7.211 -2.053 -14.645 1.00 94.88 96 LEU A CA 1
ATOM 750 C C . LEU A 1 96 ? 6.596 -2.476 -15.981 1.00 94.88 96 LEU A C 1
ATOM 752 O O . LEU A 1 96 ? 7.283 -2.506 -16.997 1.00 94.88 96 LEU A O 1
ATOM 756 N N . LEU A 1 97 ? 5.298 -2.794 -15.989 1.00 95.00 97 LEU A N 1
ATOM 757 C CA . LEU A 1 97 ? 4.631 -3.353 -17.164 1.00 95.00 97 LEU A CA 1
ATOM 758 C C . LEU A 1 97 ? 4.449 -2.338 -18.295 1.00 95.00 97 LEU A C 1
ATOM 760 O O . LEU A 1 97 ? 4.577 -2.714 -19.455 1.00 95.00 97 LEU A O 1
ATOM 764 N N . ALA A 1 98 ? 4.152 -1.072 -17.990 1.00 91.44 98 ALA A N 1
ATOM 765 C CA . ALA A 1 98 ? 3.975 -0.044 -19.014 1.00 91.44 98 ALA A CA 1
ATOM 766 C C . ALA A 1 98 ? 5.241 0.169 -19.870 1.00 91.44 98 ALA A C 1
ATOM 768 O O . ALA A 1 98 ? 5.110 0.154 -21.097 1.00 91.44 98 ALA A O 1
ATOM 769 N N . PRO A 1 99 ? 6.448 0.314 -19.285 1.00 90.62 99 PRO A N 1
ATOM 770 C CA . PRO A 1 99 ? 7.671 0.453 -20.067 1.00 90.62 99 PRO A CA 1
ATOM 771 C C . PRO A 1 99 ? 8.256 -0.858 -20.595 1.00 90.62 99 PRO A C 1
ATOM 773 O O . PRO A 1 99 ? 9.137 -0.780 -21.439 1.00 90.62 99 PRO A O 1
ATOM 776 N N . LEU A 1 100 ? 7.839 -2.035 -20.121 1.00 93.75 100 LEU A N 1
ATOM 777 C CA . LEU A 1 100 ? 8.379 -3.320 -20.582 1.00 93.75 100 LEU A CA 1
ATOM 778 C C . LEU A 1 100 ? 7.780 -3.736 -21.936 1.00 93.75 100 LEU A C 1
ATOM 780 O O . LEU A 1 100 ? 6.564 -3.660 -22.124 1.00 93.75 100 LEU A O 1
ATOM 784 N N . ALA A 1 101 ? 8.625 -4.215 -22.852 1.00 92.75 101 ALA A N 1
ATOM 785 C CA . ALA A 1 101 ? 8.221 -4.690 -24.173 1.00 92.75 101 ALA A CA 1
ATOM 786 C C . ALA A 1 101 ? 7.207 -5.843 -24.095 1.00 92.75 101 ALA A C 1
ATOM 788 O O . ALA A 1 101 ? 7.223 -6.653 -23.162 1.00 92.75 101 ALA A O 1
ATOM 789 N N . LYS A 1 102 ? 6.331 -5.947 -25.101 1.00 93.19 102 LYS A N 1
ATOM 790 C CA . LYS A 1 102 ? 5.285 -6.984 -25.150 1.00 93.19 102 LYS A CA 1
ATOM 791 C C . LYS A 1 102 ? 5.881 -8.387 -25.241 1.00 93.19 102 LYS A C 1
ATOM 793 O O . LYS A 1 102 ? 5.371 -9.312 -24.617 1.00 93.19 102 LYS A O 1
ATOM 798 N N . GLU A 1 103 ? 6.991 -8.528 -25.956 1.00 92.81 103 GLU A N 1
ATOM 799 C CA . GLU A 1 103 ? 7.736 -9.774 -26.148 1.00 92.81 103 GLU A CA 1
ATOM 800 C C . GLU A 1 103 ? 8.334 -10.286 -24.831 1.00 92.81 103 GLU A C 1
ATOM 802 O O . GLU A 1 103 ? 8.431 -11.492 -24.618 1.00 92.81 103 GLU A O 1
ATOM 807 N N . ALA A 1 104 ? 8.663 -9.374 -23.913 1.00 94.62 104 ALA A N 1
ATOM 808 C CA . ALA A 1 104 ? 9.108 -9.686 -22.558 1.00 94.62 104 ALA A CA 1
ATOM 809 C C . ALA A 1 104 ? 7.942 -9.824 -21.554 1.00 94.62 104 ALA A C 1
ATOM 811 O O . ALA A 1 104 ? 8.166 -9.934 -20.348 1.00 94.62 104 ALA A O 1
ATOM 812 N N . GLY A 1 105 ? 6.691 -9.821 -22.030 1.00 94.81 105 GLY A N 1
ATOM 813 C CA . GLY A 1 105 ? 5.488 -9.960 -21.204 1.00 94.81 105 GLY A CA 1
ATOM 814 C C . GLY A 1 105 ? 4.995 -8.663 -20.554 1.00 94.81 105 GLY A C 1
ATOM 815 O O . GLY A 1 105 ? 4.160 -8.718 -19.646 1.00 94.81 105 GLY A O 1
ATOM 816 N N . GLY A 1 106 ? 5.506 -7.509 -20.989 1.00 94.94 106 GLY A N 1
ATOM 817 C CA . GLY A 1 106 ? 5.005 -6.189 -20.620 1.00 94.94 106 GLY A CA 1
ATOM 818 C C . GLY A 1 106 ? 3.843 -5.716 -21.497 1.00 94.94 106 GLY A C 1
ATOM 819 O O . GLY A 1 106 ? 3.256 -6.474 -22.268 1.00 94.94 106 GLY A O 1
ATOM 820 N N . LEU A 1 107 ? 3.487 -4.439 -21.369 1.00 92.69 107 LEU A N 1
ATOM 821 C CA . LEU A 1 107 ? 2.409 -3.807 -22.135 1.00 92.69 107 LEU A CA 1
ATOM 822 C C . LEU A 1 107 ? 2.929 -2.987 -23.325 1.00 92.69 107 LEU A C 1
ATOM 824 O O . LEU A 1 107 ? 2.148 -2.686 -24.229 1.00 92.69 107 LEU A O 1
ATOM 828 N N . GLY A 1 108 ? 4.220 -2.634 -23.340 1.00 89.38 108 GLY A N 1
ATOM 829 C CA . GLY A 1 108 ? 4.852 -1.833 -24.392 1.00 89.38 108 GLY A CA 1
ATOM 830 C C . GLY A 1 108 ? 4.148 -0.496 -24.630 1.00 89.38 108 GLY A C 1
ATOM 831 O O . GLY A 1 108 ? 3.933 -0.111 -25.776 1.00 89.38 108 GLY A O 1
ATOM 832 N N . LEU A 1 109 ? 3.697 0.164 -23.557 1.00 86.00 109 LEU A N 1
ATOM 833 C CA . LEU A 1 109 ? 2.968 1.438 -23.623 1.00 86.00 109 LEU A CA 1
ATOM 834 C C . LEU A 1 109 ? 3.912 2.637 -23.740 1.00 86.00 109 LEU A C 1
ATOM 836 O O . LEU A 1 109 ? 3.517 3.684 -24.250 1.00 86.00 109 LEU A O 1
ATOM 840 N N . CYS A 1 110 ? 5.151 2.501 -23.264 1.00 83.56 110 CYS A N 1
ATOM 841 C CA . CYS A 1 110 ? 6.193 3.497 -23.485 1.00 83.56 110 CYS A CA 1
ATOM 842 C C . CYS A 1 110 ? 6.869 3.255 -24.839 1.00 83.56 110 CYS A C 1
ATOM 844 O O . CYS A 1 110 ? 7.060 2.112 -25.250 1.00 83.56 110 CYS A O 1
ATOM 846 N N . LYS A 1 111 ? 7.282 4.328 -25.524 1.00 69.25 111 LYS A N 1
ATOM 847 C CA . LYS A 1 111 ? 8.000 4.199 -26.797 1.00 69.25 111 LYS A CA 1
ATOM 848 C C . LYS A 1 111 ? 9.325 3.455 -26.589 1.00 69.25 111 LYS A C 1
ATOM 850 O O . LYS A 1 111 ? 10.184 3.888 -25.820 1.00 69.25 111 LYS A O 1
ATOM 855 N N . HIS A 1 112 ? 9.493 2.339 -27.291 1.00 59.91 112 HIS A N 1
ATOM 856 C CA . HIS A 1 112 ? 10.786 1.682 -27.455 1.00 59.91 112 HIS A CA 1
ATOM 857 C C . HIS A 1 112 ? 11.538 2.379 -28.596 1.00 59.91 112 HIS A C 1
ATOM 859 O O . HIS A 1 112 ? 10.918 2.900 -29.518 1.00 59.91 112 HIS A O 1
ATOM 865 N N . GLN A 1 113 ? 12.865 2.430 -28.505 1.00 53.06 113 GLN A N 1
ATOM 866 C CA . GLN A 1 113 ? 13.816 3.253 -29.278 1.00 53.06 113 GLN A CA 1
ATOM 867 C C . GLN A 1 113 ? 13.690 3.310 -30.819 1.00 53.06 113 GLN A C 1
ATOM 869 O O . GLN A 1 113 ? 14.473 4.014 -31.449 1.00 53.06 113 GLN A O 1
ATOM 874 N N . LEU A 1 114 ? 12.748 2.613 -31.449 1.00 46.44 114 LEU A N 1
ATOM 875 C CA . LEU A 1 114 ? 12.686 2.460 -32.901 1.00 46.44 114 LEU A CA 1
ATOM 876 C C . LEU A 1 114 ? 11.900 3.550 -33.647 1.00 46.44 114 LEU A C 1
ATOM 878 O O . LEU A 1 114 ? 12.039 3.627 -34.862 1.00 46.44 114 LEU A O 1
ATOM 882 N N . GLU A 1 115 ? 11.115 4.409 -32.984 1.00 44.97 115 GLU A N 1
ATOM 883 C CA . GLU A 1 115 ? 10.199 5.300 -33.726 1.00 44.97 115 GLU A CA 1
ATOM 884 C C . GLU A 1 115 ? 10.589 6.776 -33.835 1.00 44.97 115 GLU A C 1
ATOM 886 O O . GLU A 1 115 ? 10.139 7.423 -34.775 1.00 44.97 115 GLU A O 1
ATOM 891 N N . THR A 1 116 ? 11.437 7.348 -32.977 1.00 42.16 116 THR A N 1
ATOM 892 C CA . THR A 1 116 ? 11.860 8.746 -33.179 1.00 42.16 116 THR A CA 1
ATOM 893 C C . THR A 1 116 ? 13.225 9.034 -32.569 1.00 42.16 116 THR A C 1
ATOM 895 O O . THR A 1 116 ? 13.328 9.337 -31.383 1.00 42.16 116 THR A O 1
ATOM 898 N N . ALA A 1 117 ? 14.256 9.102 -33.416 1.00 45.38 117 ALA A N 1
ATOM 899 C CA . ALA A 1 117 ? 15.565 9.693 -33.102 1.00 45.38 117 ALA A CA 1
ATOM 900 C C . ALA A 1 117 ? 15.497 11.180 -32.655 1.00 45.38 117 ALA A C 1
ATOM 902 O O . ALA A 1 117 ? 16.520 11.773 -32.338 1.00 45.38 117 ALA A O 1
ATOM 903 N N . ASN A 1 118 ? 14.294 11.771 -32.613 1.00 47.81 118 ASN A N 1
ATOM 904 C CA . ASN A 1 118 ? 14.004 13.158 -32.241 1.00 47.81 118 ASN A CA 1
ATOM 905 C C . ASN A 1 118 ? 13.100 13.315 -31.006 1.00 47.81 118 ASN A C 1
ATOM 907 O O . ASN A 1 118 ? 12.661 14.425 -30.710 1.00 47.81 118 ASN A O 1
ATOM 911 N N . SER A 1 119 ? 12.778 12.245 -30.276 1.00 52.88 119 SER A N 1
ATOM 912 C CA . SER A 1 119 ? 12.036 12.389 -29.020 1.00 52.88 119 SER A CA 1
ATOM 913 C C . SER A 1 119 ? 12.991 12.330 -27.836 1.00 52.88 119 SER A C 1
ATOM 915 O O . SER A 1 119 ? 13.688 11.331 -27.685 1.00 52.88 119 SER A O 1
ATOM 917 N N . ASN A 1 120 ? 12.941 13.321 -26.939 1.00 56.72 120 ASN A N 1
ATOM 918 C CA . ASN A 1 120 ? 13.521 13.281 -25.581 1.00 56.72 120 ASN A CA 1
ATOM 919 C C . ASN A 1 120 ? 12.842 12.213 -24.683 1.00 56.72 120 ASN A C 1
ATOM 921 O O . ASN A 1 120 ? 12.634 12.419 -23.489 1.00 56.72 120 ASN A O 1
ATOM 925 N N . HIS A 1 121 ? 12.414 11.099 -25.275 1.00 57.59 121 HIS A N 1
ATOM 926 C CA . HIS A 1 121 ? 11.657 10.034 -24.653 1.00 57.59 121 HIS A CA 1
ATOM 927 C C . HIS A 1 121 ? 12.638 8.926 -24.266 1.00 57.59 121 HIS A C 1
ATOM 929 O O . HIS A 1 121 ? 13.279 8.350 -25.150 1.00 57.59 121 HIS A O 1
ATOM 935 N N . PRO A 1 122 ? 12.784 8.608 -22.975 1.00 64.06 122 PRO A N 1
ATOM 936 C CA . PRO A 1 122 ? 13.567 7.452 -22.570 1.00 64.06 122 PRO A CA 1
ATOM 937 C C . PRO A 1 122 ? 12.971 6.170 -23.155 1.00 64.06 122 PRO A C 1
ATOM 939 O O . PRO A 1 122 ? 11.751 6.033 -23.287 1.00 6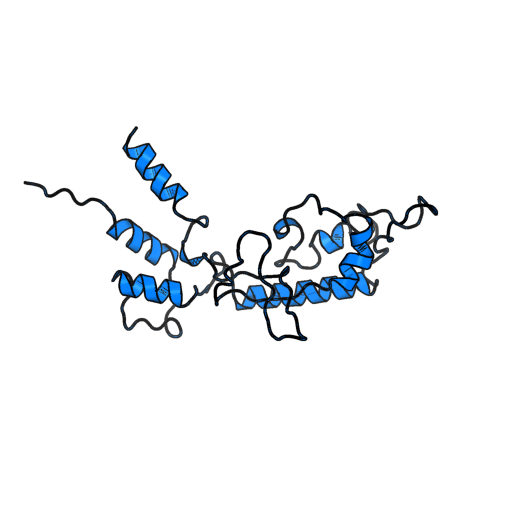4.06 122 PRO A O 1
ATOM 942 N N . ALA A 1 123 ? 13.849 5.240 -23.524 1.00 72.69 123 ALA A N 1
ATOM 943 C CA . ALA A 1 123 ? 13.456 3.947 -24.059 1.00 72.69 123 ALA A CA 1
ATOM 944 C C . ALA A 1 123 ? 12.779 3.104 -22.971 1.00 72.69 123 ALA A C 1
ATOM 946 O O . ALA A 1 123 ? 13.308 2.996 -21.855 1.00 72.69 123 ALA A O 1
ATOM 947 N N . GLY A 1 124 ? 11.661 2.464 -23.320 1.00 83.88 124 GLY A N 1
ATOM 948 C CA . GLY A 1 124 ? 11.112 1.363 -22.527 1.00 83.88 124 GLY A CA 1
ATOM 949 C C . GLY A 1 124 ? 12.110 0.203 -22.373 1.00 83.88 124 GLY A C 1
ATOM 950 O O . GLY A 1 124 ? 13.077 0.092 -23.131 1.00 83.88 124 GLY A O 1
ATOM 951 N N . PHE A 1 125 ? 11.871 -0.676 -21.402 1.00 91.31 125 PHE A N 1
ATOM 952 C CA . PHE A 1 125 ? 12.687 -1.859 -21.142 1.00 91.31 125 PHE A CA 1
ATOM 953 C C . PHE A 1 125 ? 12.480 -2.905 -22.236 1.00 91.31 125 PHE A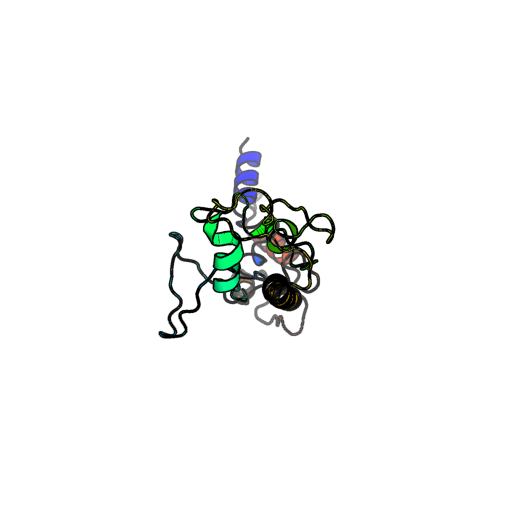 C 1
ATOM 955 O O . PHE A 1 125 ? 11.353 -3.338 -22.475 1.00 91.31 125 PHE A O 1
ATOM 962 N N . LEU A 1 126 ? 13.564 -3.323 -22.890 1.00 90.69 126 LEU A N 1
ATOM 963 C CA . LEU A 1 126 ? 13.508 -4.407 -23.872 1.00 90.69 126 LEU A CA 1
ATOM 964 C C . LEU A 1 126 ? 13.129 -5.735 -23.203 1.00 90.69 126 LEU A C 1
ATOM 966 O O . LEU A 1 126 ? 12.327 -6.494 -23.734 1.00 90.69 126 LEU A O 1
ATOM 970 N N . ASP A 1 127 ? 13.686 -5.986 -22.021 1.00 93.81 127 ASP A N 1
ATOM 971 C CA . ASP A 1 127 ? 13.451 -7.183 -21.227 1.00 93.81 127 ASP A CA 1
ATOM 972 C C . ASP A 1 127 ? 13.610 -6.899 -19.721 1.00 93.81 127 ASP A C 1
ATOM 974 O O . ASP A 1 127 ? 13.860 -5.771 -19.286 1.00 93.81 127 ASP A O 1
ATOM 978 N N . THR A 1 128 ? 13.462 -7.941 -18.901 1.00 96.38 128 THR A N 1
ATOM 979 C CA . THR A 1 128 ? 13.601 -7.864 -17.440 1.00 96.38 128 THR A CA 1
ATOM 980 C C . THR A 1 128 ? 15.060 -7.861 -16.959 1.00 96.38 128 THR A C 1
ATOM 982 O O . THR A 1 128 ? 15.317 -7.899 -15.751 1.00 96.38 128 THR A O 1
ATOM 985 N N . ALA A 1 129 ? 16.039 -7.900 -17.869 1.00 95.88 129 ALA A N 1
ATOM 986 C CA . ALA A 1 129 ? 17.456 -7.853 -17.536 1.00 95.88 129 ALA A CA 1
ATOM 987 C C . ALA A 1 129 ? 17.993 -6.421 -17.396 1.00 95.88 129 ALA A C 1
ATOM 989 O O . ALA A 1 129 ? 19.065 -6.251 -16.809 1.00 95.88 129 ALA A O 1
ATOM 990 N N . ASP A 1 130 ? 17.241 -5.415 -17.855 1.00 94.50 130 ASP A N 1
ATOM 991 C CA . ASP A 1 130 ? 17.568 -3.999 -17.687 1.00 94.50 130 ASP A CA 1
ATOM 992 C C . ASP A 1 130 ? 17.828 -3.650 -16.204 1.00 94.50 130 ASP A C 1
ATOM 994 O O . ASP A 1 130 ? 17.076 -4.030 -15.298 1.00 94.50 130 ASP A O 1
ATOM 998 N N . ALA A 1 131 ? 18.927 -2.935 -15.942 1.00 95.56 131 ALA A N 1
ATOM 999 C CA . ALA A 1 131 ? 19.365 -2.599 -14.587 1.00 95.56 131 ALA A CA 1
ATOM 1000 C C . ALA A 1 131 ? 18.322 -1.766 -13.822 1.00 95.56 131 ALA A C 1
ATOM 1002 O O . ALA A 1 131 ? 18.150 -1.925 -12.611 1.00 95.56 131 ALA A O 1
ATOM 1003 N N . ASP A 1 132 ? 17.570 -0.929 -14.527 1.00 94.62 132 ASP A N 1
ATOM 1004 C CA . ASP A 1 132 ? 16.568 -0.048 -13.932 1.00 94.62 132 ASP A CA 1
ATOM 1005 C C . ASP A 1 132 ? 15.270 -0.773 -13.674 1.00 94.62 132 ASP A C 1
ATOM 1007 O O . ASP A 1 132 ? 14.648 -0.560 -12.635 1.00 94.62 132 ASP A O 1
ATOM 1011 N N . TYR A 1 133 ? 14.898 -1.677 -14.584 1.00 95.88 133 TYR A N 1
ATOM 1012 C CA . TYR A 1 133 ? 13.814 -2.616 -14.342 1.00 95.88 133 TYR A CA 1
ATOM 1013 C C . TYR A 1 133 ? 14.069 -3.374 -13.034 1.00 95.88 133 TYR A C 1
ATOM 1015 O O . TYR A 1 133 ? 13.210 -3.407 -12.152 1.00 95.88 133 TYR A O 1
ATOM 1023 N N . ARG A 1 134 ? 15.279 -3.928 -12.867 1.00 97.62 134 ARG A N 1
ATOM 1024 C CA . ARG A 1 134 ? 15.667 -4.661 -11.652 1.00 97.62 134 ARG A CA 1
ATOM 1025 C C . ARG A 1 134 ? 15.693 -3.769 -10.413 1.00 97.62 134 ARG A C 1
ATOM 1027 O O . ARG A 1 134 ? 15.259 -4.213 -9.356 1.00 97.62 134 ARG A O 1
ATOM 1034 N N . THR A 1 135 ? 16.143 -2.522 -10.545 1.00 96.88 135 THR A N 1
ATOM 1035 C CA . THR A 1 135 ? 16.162 -1.544 -9.445 1.00 96.88 135 THR A CA 1
ATOM 1036 C C . THR A 1 135 ? 14.747 -1.214 -8.970 1.00 96.88 135 THR A C 1
ATOM 1038 O O . THR A 1 135 ? 14.461 -1.268 -7.775 1.00 96.88 135 THR A O 1
ATOM 1041 N N . ILE A 1 136 ? 13.829 -0.935 -9.900 1.00 94.38 136 ILE A N 1
ATOM 1042 C CA . ILE A 1 136 ? 12.424 -0.670 -9.576 1.00 94.38 136 ILE A CA 1
ATOM 1043 C C . ILE A 1 136 ? 11.771 -1.925 -8.980 1.00 94.38 136 ILE A C 1
ATOM 1045 O O . ILE A 1 136 ? 11.055 -1.823 -7.987 1.00 94.38 136 ILE A O 1
ATOM 1049 N N . LEU A 1 137 ? 12.033 -3.113 -9.533 1.00 97.56 137 LEU A N 1
ATOM 1050 C CA . LEU A 1 137 ? 11.491 -4.368 -9.007 1.00 97.56 137 LEU A CA 1
ATOM 1051 C C . LEU A 1 137 ? 11.997 -4.677 -7.589 1.00 97.56 137 LEU A C 1
ATOM 1053 O O . LEU A 1 137 ? 11.204 -5.111 -6.756 1.00 97.56 137 LEU A O 1
ATOM 1057 N N . ALA A 1 138 ? 13.275 -4.425 -7.296 1.00 97.06 138 ALA A N 1
ATOM 1058 C CA . ALA A 1 138 ? 13.838 -4.595 -5.957 1.00 97.06 138 ALA A CA 1
ATOM 1059 C C . ALA A 1 138 ? 13.128 -3.694 -4.936 1.00 97.06 138 ALA A C 1
ATOM 1061 O O . ALA A 1 138 ? 12.638 -4.187 -3.921 1.00 97.06 138 ALA A O 1
ATOM 1062 N N . PHE A 1 139 ? 12.957 -2.411 -5.267 1.00 94.31 139 PHE A N 1
ATOM 1063 C CA . PHE A 1 139 ? 12.169 -1.468 -4.469 1.00 94.31 139 PHE A CA 1
ATOM 1064 C C . PHE A 1 139 ? 10.738 -1.976 -4.207 1.00 94.31 139 PHE A C 1
ATOM 1066 O O . PHE A 1 139 ? 10.249 -1.933 -3.077 1.00 94.31 139 PHE A O 1
ATOM 1073 N N . LEU A 1 140 ? 10.056 -2.500 -5.229 1.00 94.44 140 LEU A N 1
ATOM 1074 C CA . LEU A 1 140 ? 8.704 -3.047 -5.065 1.00 94.44 140 LEU A CA 1
ATOM 1075 C C . LEU A 1 140 ? 8.689 -4.307 -4.194 1.00 94.44 140 LEU A C 1
ATOM 1077 O O . LEU A 1 140 ? 7.731 -4.523 -3.452 1.00 94.44 140 LEU A O 1
ATOM 1081 N N . GLY A 1 141 ? 9.745 -5.119 -4.257 1.00 96.06 141 GLY A N 1
ATOM 1082 C CA . GLY A 1 141 ? 9.960 -6.251 -3.361 1.00 96.06 141 GLY A CA 1
ATOM 1083 C C . GLY A 1 141 ? 10.091 -5.815 -1.901 1.00 96.06 141 GLY A C 1
ATOM 1084 O O . GLY A 1 141 ? 9.438 -6.391 -1.031 1.00 96.06 141 GLY A O 1
ATOM 1085 N N . GLU A 1 142 ? 10.855 -4.755 -1.633 1.00 94.44 142 GLU A N 1
ATOM 1086 C CA . GLU A 1 142 ? 10.981 -4.166 -0.294 1.00 94.44 142 GLU A CA 1
ATOM 1087 C C . GLU A 1 142 ? 9.643 -3.617 0.213 1.00 94.44 142 GLU A C 1
ATOM 1089 O O . GLU A 1 142 ? 9.228 -3.932 1.329 1.00 94.44 142 GLU A O 1
ATOM 1094 N N . ALA A 1 143 ? 8.919 -2.866 -0.621 1.00 91.25 143 ALA A N 1
ATOM 1095 C CA . ALA A 1 143 ? 7.598 -2.336 -0.286 1.00 91.25 143 ALA A CA 1
ATOM 1096 C C . ALA A 1 143 ? 6.569 -3.450 -0.028 1.00 91.25 143 ALA A C 1
ATOM 1098 O O . ALA A 1 143 ? 5.789 -3.373 0.923 1.00 91.25 143 ALA A O 1
ATOM 1099 N N . SER A 1 144 ? 6.595 -4.517 -0.829 1.00 93.81 144 SER A N 1
ATOM 1100 C CA . SER A 1 144 ? 5.786 -5.724 -0.627 1.00 93.81 144 SER A CA 1
ATOM 1101 C C . SER A 1 144 ? 6.117 -6.411 0.698 1.00 93.81 144 SER A C 1
ATOM 1103 O O . SER A 1 144 ? 5.218 -6.773 1.457 1.00 93.81 144 SER A O 1
ATOM 1105 N N . HIS A 1 145 ? 7.404 -6.573 1.014 1.00 94.31 145 HIS A N 1
ATOM 1106 C CA . HIS A 1 145 ? 7.832 -7.175 2.275 1.00 94.31 145 HIS A CA 1
ATOM 1107 C C . HIS A 1 145 ? 7.418 -6.321 3.481 1.00 94.31 145 HIS A C 1
ATOM 1109 O O . HIS A 1 145 ? 6.887 -6.842 4.464 1.00 94.31 145 HIS A O 1
ATOM 1115 N N . ALA A 1 146 ? 7.591 -5.002 3.384 1.00 91.31 146 ALA A N 1
ATOM 1116 C CA . ALA A 1 146 ? 7.122 -4.062 4.390 1.00 91.31 146 ALA A CA 1
ATOM 1117 C C . ALA A 1 146 ? 5.605 -4.188 4.597 1.00 91.31 146 ALA A C 1
ATOM 1119 O O . ALA A 1 146 ? 5.164 -4.309 5.740 1.00 91.31 146 ALA A O 1
ATOM 1120 N N . LEU A 1 147 ? 4.819 -4.258 3.514 1.00 90.88 147 LEU A N 1
ATOM 1121 C CA . LEU A 1 147 ? 3.368 -4.452 3.574 1.00 90.88 147 LEU A CA 1
ATOM 1122 C C . LEU A 1 147 ? 2.988 -5.774 4.242 1.00 90.88 147 LEU A C 1
ATOM 1124 O O . LEU A 1 147 ? 2.076 -5.799 5.061 1.00 90.88 147 LEU A O 1
ATOM 1128 N N . ALA A 1 148 ? 3.687 -6.866 3.934 1.00 92.56 148 ALA A N 1
ATOM 1129 C CA . ALA A 1 148 ? 3.444 -8.163 4.562 1.00 92.56 148 ALA A CA 1
ATOM 1130 C C . ALA A 1 148 ? 3.697 -8.138 6.080 1.00 92.56 148 ALA A C 1
ATOM 1132 O O . ALA A 1 148 ? 3.035 -8.862 6.829 1.00 92.56 148 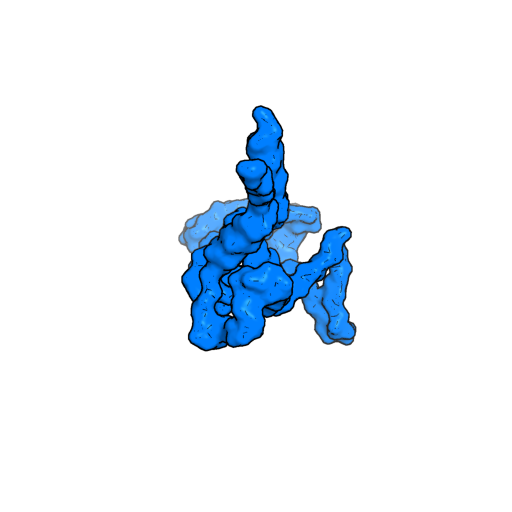ALA A O 1
ATOM 1133 N N . LYS A 1 149 ? 4.625 -7.285 6.535 1.00 89.75 149 LYS A N 1
ATOM 1134 C CA . LYS A 1 149 ? 4.937 -7.086 7.952 1.00 89.75 149 LYS A CA 1
ATOM 1135 C C . LYS A 1 149 ? 3.919 -6.191 8.658 1.00 89.75 149 LYS A C 1
ATOM 1137 O O . LYS A 1 149 ? 3.410 -6.590 9.701 1.00 89.75 149 LYS A O 1
ATOM 1142 N N . VAL A 1 150 ? 3.637 -5.000 8.121 1.00 86.94 150 VAL A N 1
ATOM 1143 C CA . VAL A 1 150 ? 2.728 -4.036 8.780 1.00 86.94 150 VAL A CA 1
ATOM 1144 C C . VAL A 1 150 ? 1.264 -4.386 8.606 1.00 86.94 150 VAL A C 1
ATOM 1146 O O . VAL A 1 150 ? 0.490 -4.175 9.533 1.00 86.94 150 VAL A O 1
ATOM 1149 N N . LYS A 1 151 ? 0.932 -4.983 7.453 1.00 89.31 151 LYS A N 1
ATOM 1150 C CA . LYS A 1 151 ? -0.390 -5.453 7.034 1.00 89.31 151 LYS A CA 1
ATOM 1151 C C . LYS A 1 151 ? -1.401 -4.328 6.887 1.00 89.31 151 LYS A C 1
ATOM 1153 O O . LYS A 1 151 ? -1.450 -3.417 7.694 1.00 89.31 151 LYS A O 1
ATOM 1158 N N . ARG A 1 152 ? -2.252 -4.398 5.870 1.00 87.19 152 ARG A N 1
ATOM 1159 C CA . ARG A 1 152 ? -3.418 -3.506 5.777 1.00 87.19 152 ARG A CA 1
ATOM 1160 C C . ARG A 1 152 ? -4.532 -3.998 6.688 1.00 87.19 152 ARG A C 1
ATOM 1162 O O . ARG A 1 152 ? -4.544 -5.167 7.057 1.00 87.19 152 ARG A O 1
ATOM 1169 N N . PHE A 1 153 ? -5.510 -3.141 6.957 1.00 85.19 153 PHE A N 1
ATOM 1170 C CA . PHE A 1 153 ? -6.679 -3.478 7.773 1.00 85.19 153 PHE A CA 1
ATOM 1171 C C . PHE A 1 153 ? -7.473 -4.703 7.276 1.00 85.19 153 PHE A C 1
ATOM 1173 O O . PHE A 1 153 ? -8.116 -5.380 8.073 1.00 85.19 153 PHE A O 1
ATOM 1180 N N . ASP A 1 154 ? -7.420 -5.011 5.976 1.00 85.62 154 ASP A N 1
ATOM 1181 C CA . ASP A 1 154 ? -8.061 -6.183 5.367 1.00 85.62 154 ASP A CA 1
ATOM 1182 C C . ASP A 1 154 ? -7.223 -7.471 5.458 1.00 85.62 154 ASP A C 1
ATOM 1184 O O . ASP A 1 154 ? -7.716 -8.558 5.159 1.00 85.62 154 ASP A O 1
ATOM 1188 N N . MET A 1 155 ? -5.954 -7.379 5.861 1.00 89.94 155 MET A N 1
ATOM 1189 C CA . MET A 1 155 ? -5.040 -8.518 5.884 1.00 89.94 155 MET A CA 1
ATOM 1190 C C . MET A 1 155 ? -5.097 -9.280 7.222 1.00 89.94 155 MET A C 1
ATOM 1192 O O . MET A 1 155 ? -5.160 -8.668 8.292 1.00 89.94 155 MET A O 1
ATOM 1196 N N . PRO A 1 156 ? -4.992 -10.624 7.208 1.00 88.50 156 PRO A N 1
ATOM 1197 C CA . PRO A 1 156 ? -5.005 -11.425 8.428 1.00 88.50 156 PRO A CA 1
ATOM 1198 C C . PRO A 1 156 ? -3.927 -11.027 9.441 1.00 88.50 156 PRO A C 1
ATOM 1200 O O . PRO A 1 156 ? -2.744 -10.899 9.113 1.00 88.50 156 PRO A O 1
ATOM 1203 N N . GLN A 1 157 ? -4.326 -10.943 10.712 1.00 88.06 157 GLN A N 1
ATOM 1204 C CA . GLN A 1 157 ? -3.477 -10.539 11.841 1.00 88.06 157 GLN A CA 1
ATOM 1205 C C . GLN A 1 157 ? -2.933 -9.101 11.719 1.00 88.06 157 GLN A C 1
ATOM 1207 O O . GLN A 1 157 ? -1.870 -8.794 12.261 1.00 88.06 157 GLN A O 1
ATOM 1212 N N . PHE A 1 158 ? -3.637 -8.232 10.990 1.00 89.44 158 PHE A N 1
ATOM 1213 C CA . PHE A 1 158 ? -3.447 -6.790 11.074 1.00 89.44 158 PHE A CA 1
ATOM 1214 C C . PHE A 1 158 ? -3.502 -6.304 12.525 1.00 89.44 158 PHE A C 1
ATOM 1216 O O . PHE A 1 158 ? -4.289 -6.801 13.334 1.00 89.44 158 PHE A O 1
ATOM 1223 N N . ARG A 1 159 ? -2.671 -5.309 12.835 1.00 88.25 159 ARG A N 1
ATOM 1224 C CA . ARG A 1 159 ? -2.687 -4.604 14.114 1.00 88.25 159 ARG A CA 1
ATOM 1225 C C . ARG A 1 159 ? -2.812 -3.105 13.847 1.00 88.25 159 ARG A C 1
ATOM 1227 O O . ARG A 1 159 ? -1.991 -2.570 13.101 1.00 88.25 159 ARG A O 1
ATOM 1234 N N . PRO A 1 160 ? -3.813 -2.428 14.432 1.00 87.94 160 PRO A N 1
ATOM 1235 C CA . PRO A 1 160 ? -3.930 -0.987 14.286 1.00 87.94 160 PRO A CA 1
ATOM 1236 C C . PRO A 1 160 ? -2.851 -0.259 15.089 1.00 87.94 160 PRO A C 1
ATOM 1238 O O . PRO A 1 160 ? -2.210 -0.832 15.973 1.00 87.94 160 PRO A O 1
ATOM 1241 N N . ALA A 1 161 ? -2.679 1.025 14.795 1.00 84.81 161 ALA A N 1
ATOM 1242 C CA . ALA A 1 161 ? -1.818 1.919 15.546 1.00 84.81 161 ALA A CA 1
ATOM 1243 C C . ALA A 1 161 ? -2.237 1.984 17.024 1.00 84.81 161 ALA A C 1
ATOM 1245 O O . ALA A 1 161 ? -3.415 1.853 17.372 1.00 84.81 161 ALA A O 1
ATOM 1246 N N . VAL A 1 162 ? -1.260 2.208 17.902 1.00 85.44 162 VAL A N 1
ATOM 1247 C CA . VAL A 1 162 ? -1.477 2.238 19.356 1.00 85.44 162 VAL A CA 1
ATOM 1248 C C . VAL A 1 162 ? -2.467 3.327 19.764 1.00 85.44 162 VAL A C 1
ATOM 1250 O O . VAL A 1 162 ? -3.280 3.107 20.652 1.00 85.44 162 VAL A O 1
ATOM 1253 N N . GLU A 1 163 ? -2.496 4.448 19.046 1.00 85.81 163 GLU A N 1
ATOM 1254 C CA . GLU A 1 163 ? -3.416 5.554 19.298 1.00 85.81 163 GLU A CA 1
ATOM 1255 C C . GLU A 1 163 ? -4.879 5.152 19.117 1.00 85.81 163 GLU A C 1
ATOM 1257 O O . GLU A 1 163 ? -5.731 5.585 19.888 1.00 85.81 163 GLU A O 1
ATOM 1262 N N . TYR A 1 164 ? -5.180 4.305 18.128 1.00 89.44 164 TYR A N 1
ATOM 1263 C CA . TYR A 1 164 ? -6.530 3.773 17.950 1.00 89.44 164 TYR A CA 1
ATOM 1264 C C . TYR A 1 164 ? -6.945 2.953 19.178 1.00 89.44 164 TYR A C 1
ATOM 1266 O O . TYR A 1 164 ? -8.042 3.129 19.706 1.00 89.44 164 TYR A O 1
ATOM 1274 N N . LEU A 1 165 ? -6.047 2.099 19.679 1.00 91.56 165 LEU A N 1
ATOM 1275 C CA . LEU A 1 165 ? -6.307 1.285 20.866 1.00 91.56 165 LEU A CA 1
ATOM 1276 C C . LEU A 1 165 ? -6.465 2.147 22.123 1.00 91.56 165 LEU A C 1
ATOM 1278 O O . LEU A 1 165 ? -7.363 1.887 22.922 1.00 91.56 165 LEU A O 1
ATOM 1282 N N . ASP A 1 166 ? -5.645 3.185 22.280 1.00 91.31 166 ASP A N 1
ATOM 1283 C CA . ASP A 1 166 ? -5.735 4.128 23.396 1.00 91.31 166 ASP A CA 1
ATOM 1284 C C . ASP A 1 166 ? -7.065 4.893 23.387 1.00 91.31 166 ASP A C 1
ATOM 1286 O O . ASP A 1 166 ? -7.681 5.068 24.440 1.00 91.31 166 ASP A O 1
ATOM 1290 N N . GLN A 1 167 ? -7.568 5.282 22.209 1.00 92.75 167 GLN A N 1
ATOM 1291 C CA . GLN A 1 167 ? -8.901 5.883 22.089 1.00 92.75 167 GLN A CA 1
ATOM 1292 C C . GLN A 1 167 ? -10.015 4.880 22.403 1.00 92.75 167 GLN A C 1
ATOM 1294 O O . GLN A 1 167 ? -10.940 5.191 23.147 1.00 92.75 167 GLN A O 1
ATOM 1299 N N . MET A 1 168 ? -9.922 3.637 21.924 1.00 95.00 168 MET A N 1
ATOM 1300 C CA . MET A 1 168 ? -10.917 2.616 22.277 1.00 95.00 168 MET A CA 1
ATOM 1301 C C . MET A 1 168 ? -10.937 2.327 23.785 1.00 95.00 168 MET A C 1
ATOM 1303 O O . MET A 1 168 ? -12.004 2.063 24.345 1.00 95.00 168 MET A O 1
ATOM 1307 N N . LYS A 1 169 ? -9.786 2.428 24.463 1.00 95.56 169 LYS A N 1
ATOM 1308 C CA . LYS A 1 169 ? -9.692 2.364 25.928 1.00 95.56 169 LYS A CA 1
ATOM 1309 C C . LYS A 1 169 ? -10.330 3.580 26.600 1.00 95.56 169 LYS A C 1
ATOM 1311 O O . LYS A 1 169 ? -11.085 3.404 27.553 1.00 95.56 169 LYS A O 1
ATOM 1316 N N . SER A 1 170 ? -10.071 4.794 26.108 1.00 95.81 170 SER A N 1
ATOM 1317 C CA . SER A 1 170 ? -10.627 6.030 26.682 1.00 95.81 170 SER A CA 1
ATOM 1318 C C . SER A 1 170 ? -12.156 6.090 26.574 1.00 95.81 170 SER A C 1
ATOM 1320 O O . SER A 1 170 ? -12.820 6.558 27.497 1.00 95.81 170 SER A O 1
ATOM 1322 N N . TYR A 1 171 ? -12.725 5.535 25.500 1.00 94.44 171 TYR A N 1
ATOM 1323 C CA . TYR A 1 171 ? -14.172 5.400 25.309 1.00 94.44 171 TYR A CA 1
ATOM 1324 C C . TYR A 1 171 ? -14.806 4.246 26.101 1.00 94.44 171 TYR A C 1
ATOM 1326 O O . TYR A 1 171 ? -16.021 4.064 26.049 1.00 94.44 171 TYR A O 1
ATOM 1334 N N . GLY A 1 172 ? -14.013 3.444 26.819 1.00 95.75 172 GLY A N 1
ATOM 1335 C CA . GLY A 1 172 ? -14.502 2.280 27.562 1.00 95.75 172 GLY A CA 1
ATOM 1336 C C . GLY A 1 172 ? -14.957 1.112 26.678 1.00 95.75 172 GLY A C 1
ATOM 1337 O O . GLY A 1 172 ? -15.633 0.207 27.162 1.00 95.75 172 GLY A O 1
ATOM 1338 N N . ILE A 1 173 ? -14.597 1.118 25.390 1.00 96.31 173 ILE A N 1
ATOM 1339 C CA . ILE A 1 173 ? -14.907 0.046 24.433 1.00 96.31 173 ILE A CA 1
ATOM 1340 C C . ILE A 1 173 ? -13.914 -1.111 24.572 1.00 96.31 173 ILE A C 1
ATOM 1342 O O . ILE A 1 173 ? -14.291 -2.281 24.498 1.00 96.31 173 ILE A O 1
ATOM 1346 N N . LEU A 1 174 ? -12.642 -0.783 24.801 1.00 96.06 174 LEU A N 1
ATOM 1347 C CA . LEU A 1 174 ? -11.559 -1.730 25.037 1.00 96.06 174 LEU A CA 1
ATOM 1348 C C . LEU A 1 174 ? -11.118 -1.663 26.504 1.00 96.06 174 LEU A C 1
ATOM 1350 O O . LEU A 1 174 ? -11.040 -0.588 27.091 1.00 96.06 174 LEU A O 1
ATOM 1354 N N . SER A 1 175 ? -10.798 -2.809 27.109 1.00 95.12 175 SER A N 1
ATOM 1355 C CA . SER A 1 175 ? -10.288 -2.839 28.486 1.00 95.12 175 SER A CA 1
ATOM 1356 C C . SER A 1 175 ? -8.974 -2.057 28.605 1.00 95.12 175 SER A C 1
ATOM 1358 O O . SER A 1 175 ? -8.071 -2.230 27.784 1.00 95.12 175 SER A O 1
ATOM 1360 N N . SER A 1 176 ? -8.821 -1.256 29.664 1.00 94.75 176 SER A N 1
ATOM 1361 C CA . SER A 1 176 ? -7.585 -0.510 29.952 1.00 94.75 176 SER A CA 1
ATOM 1362 C C . SER A 1 176 ? -6.352 -1.420 30.049 1.00 94.75 176 SER A C 1
ATOM 1364 O O . SER A 1 176 ? -5.275 -1.050 29.580 1.00 94.75 176 SER A O 1
ATOM 1366 N N . ASN A 1 177 ? -6.538 -2.641 30.559 1.00 94.00 177 ASN A N 1
ATOM 1367 C CA . ASN A 1 177 ? -5.493 -3.654 30.729 1.00 94.00 177 ASN A CA 1
ATOM 1368 C C . ASN A 1 177 ? -5.260 -4.516 29.473 1.00 94.00 177 ASN A C 1
ATOM 1370 O O . ASN A 1 177 ? -4.489 -5.472 29.528 1.00 94.00 177 ASN A O 1
ATOM 1374 N N . PHE A 1 178 ? -5.932 -4.225 28.353 1.00 93.69 178 PHE A N 1
ATOM 1375 C CA . PHE A 1 178 ? -5.730 -4.963 27.108 1.00 93.69 178 PHE A CA 1
ATOM 1376 C C . PHE A 1 178 ?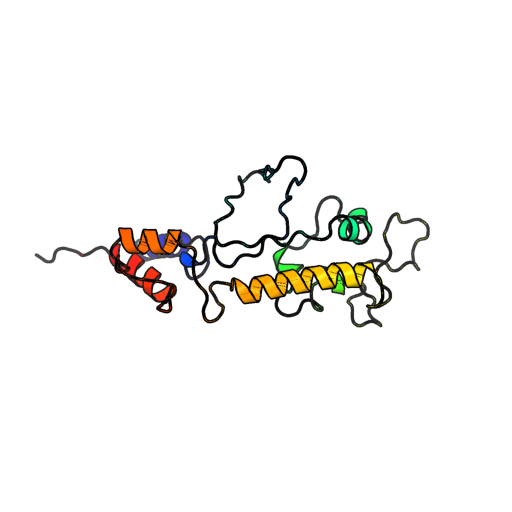 -4.309 -4.760 26.567 1.00 93.69 178 PHE A C 1
ATOM 1378 O O . PHE A 1 178 ? -3.849 -3.622 26.411 1.00 93.69 178 PHE A O 1
ATOM 1385 N N . ASP A 1 179 ? -3.660 -5.876 26.237 1.00 89.88 179 ASP A N 1
ATOM 1386 C CA . ASP A 1 179 ? -2.309 -5.946 25.689 1.00 89.88 179 ASP A CA 1
ATOM 1387 C C . ASP A 1 179 ? -2.361 -6.482 24.241 1.00 89.88 179 ASP A C 1
ATOM 1389 O O . ASP A 1 179 ? -2.603 -7.681 24.044 1.00 89.88 179 ASP A O 1
ATOM 1393 N N . PRO A 1 180 ? -2.144 -5.624 23.223 1.00 86.00 180 PRO A N 1
ATOM 1394 C CA . PRO A 1 180 ? -2.212 -6.021 21.815 1.00 86.00 180 PRO A CA 1
ATOM 1395 C C . PRO A 1 180 ? -1.097 -6.986 21.392 1.00 86.00 180 PRO A C 1
ATOM 1397 O O . PRO A 1 180 ? -1.200 -7.612 20.336 1.00 86.00 180 PRO A O 1
ATOM 1400 N N . GLU A 1 181 ? -0.042 -7.145 22.198 1.00 86.12 181 GLU A N 1
ATOM 1401 C CA . GLU A 1 181 ? 1.010 -8.124 21.925 1.00 86.12 181 GLU A CA 1
ATOM 1402 C C . GLU A 1 181 ? 0.595 -9.543 22.319 1.00 86.12 181 GLU A C 1
ATOM 1404 O O . GLU A 1 181 ? 1.071 -10.512 21.725 1.00 86.12 181 GLU A O 1
ATOM 1409 N N . LYS A 1 182 ? -0.333 -9.675 23.273 1.00 88.44 182 LYS A N 1
ATOM 1410 C CA . LYS A 1 182 ? -0.769 -10.964 23.831 1.00 88.44 182 LYS A CA 1
ATOM 1411 C C . LYS A 1 182 ? -2.110 -11.455 23.297 1.00 88.44 182 LYS A C 1
ATOM 1413 O O . LYS A 1 182 ? -2.427 -12.628 23.474 1.00 88.44 182 LYS A O 1
ATOM 1418 N N . ALA A 1 183 ? -2.899 -10.589 22.663 1.00 86.94 183 ALA A N 1
ATOM 1419 C CA . ALA A 1 183 ? -4.220 -10.935 22.151 1.00 86.94 183 ALA A CA 1
ATOM 1420 C C . ALA A 1 183 ? -4.484 -10.304 20.773 1.00 86.94 183 ALA A C 1
ATOM 1422 O O . ALA A 1 183 ? -4.051 -9.179 20.516 1.00 86.94 183 ALA A O 1
ATOM 1423 N N . PRO A 1 184 ? -5.205 -11.000 19.872 1.00 86.75 184 PRO A N 1
ATOM 1424 C CA . PRO A 1 184 ? -5.614 -10.423 18.597 1.00 86.75 184 PRO A CA 1
ATOM 1425 C C . PRO A 1 184 ? -6.603 -9.269 18.805 1.00 86.75 184 PRO A C 1
ATOM 1427 O O . PRO A 1 184 ? -7.385 -9.264 19.758 1.00 86.75 184 PRO A O 1
ATOM 1430 N N . VAL A 1 185 ? -6.593 -8.313 17.876 1.00 88.81 185 VAL A N 1
ATOM 1431 C CA . VAL A 1 185 ? -7.523 -7.179 17.856 1.00 88.81 185 VAL A CA 1
ATOM 1432 C C . VAL A 1 185 ? -8.523 -7.381 16.724 1.00 88.81 185 VAL A C 1
ATOM 1434 O O . VAL A 1 185 ? -8.141 -7.414 15.557 1.00 88.81 185 VAL A O 1
ATOM 1437 N N . ASP A 1 186 ? -9.806 -7.483 17.066 1.00 91.00 186 ASP A N 1
ATOM 1438 C CA . ASP A 1 186 ? -10.896 -7.430 16.091 1.00 91.00 186 ASP A CA 1
ATOM 1439 C C . ASP A 1 186 ? -11.354 -5.976 15.930 1.00 91.00 186 ASP A C 1
ATOM 1441 O O . ASP A 1 186 ? -12.185 -5.468 16.686 1.00 91.00 186 ASP A O 1
ATOM 1445 N N . VAL A 1 187 ? -10.749 -5.289 14.963 1.00 90.56 187 VAL A N 1
ATOM 1446 C CA . VAL A 1 187 ? -10.984 -3.859 14.720 1.00 90.56 187 VAL A CA 1
ATOM 1447 C C . VAL A 1 187 ? -12.402 -3.557 14.244 1.00 90.56 187 VAL A C 1
ATOM 1449 O O . VAL A 1 187 ? -12.958 -2.522 14.604 1.00 90.56 187 VAL A O 1
ATOM 1452 N N . TYR A 1 188 ? -13.030 -4.478 13.508 1.00 89.50 188 TYR A N 1
ATOM 1453 C CA . TYR A 1 188 ? -14.412 -4.309 13.062 1.00 89.50 188 TYR A CA 1
ATOM 1454 C C . TYR A 1 188 ? -15.374 -4.389 14.243 1.00 89.50 188 TYR A C 1
ATOM 1456 O O . TYR A 1 188 ? -16.283 -3.568 14.359 1.00 89.50 188 TYR A O 1
ATOM 1464 N N . ARG A 1 189 ? -15.144 -5.334 15.162 1.00 91.56 189 ARG A N 1
ATOM 1465 C CA . ARG A 1 189 ? -15.942 -5.452 16.385 1.00 91.56 189 ARG A CA 1
ATOM 1466 C C . ARG A 1 189 ? -15.764 -4.253 17.315 1.00 91.56 189 ARG A C 1
ATOM 1468 O O . ARG A 1 189 ? -16.743 -3.818 17.921 1.00 91.56 189 ARG A O 1
ATOM 1475 N N . LEU A 1 190 ? -14.542 -3.731 17.452 1.00 92.75 190 LEU A N 1
ATOM 1476 C CA . LEU A 1 190 ? -14.288 -2.535 18.262 1.00 92.75 190 LEU A CA 1
ATOM 1477 C C . LEU A 1 190 ? -14.994 -1.309 17.687 1.00 92.75 190 LEU A C 1
ATOM 1479 O O . LEU A 1 190 ? -15.686 -0.613 18.427 1.00 92.75 190 LEU A O 1
ATOM 1483 N N . ASP A 1 191 ? -14.904 -1.092 16.377 1.00 91.38 191 ASP A N 1
ATOM 1484 C CA . ASP A 1 191 ? -15.612 0.012 15.731 1.00 91.38 191 ASP A CA 1
ATOM 1485 C C . ASP A 1 191 ? -17.129 -0.142 15.823 1.00 91.38 191 ASP A C 1
ATOM 1487 O O . ASP A 1 191 ? -17.827 0.827 16.115 1.00 91.38 191 ASP A O 1
ATOM 1491 N N . GLU A 1 192 ? -17.666 -1.350 15.632 1.00 90.31 192 GLU A N 1
ATOM 1492 C CA . GLU A 1 192 ? -19.097 -1.594 15.811 1.00 90.31 192 GLU A CA 1
ATOM 1493 C C . GLU A 1 192 ? -19.544 -1.253 17.242 1.00 90.31 192 GLU A C 1
ATOM 1495 O O . GLU A 1 192 ? -20.572 -0.597 17.437 1.00 90.31 192 GLU A O 1
ATOM 1500 N N . ALA A 1 193 ? -18.769 -1.662 18.251 1.00 93.12 193 ALA A N 1
ATOM 1501 C CA . ALA A 1 193 ? -19.048 -1.349 19.647 1.00 93.12 193 ALA A CA 1
ATOM 1502 C C . ALA A 1 193 ? -18.964 0.161 19.924 1.00 93.12 193 ALA A C 1
ATOM 1504 O O . ALA A 1 193 ? -19.854 0.706 20.586 1.00 93.12 193 ALA A O 1
ATOM 1505 N N . TYR A 1 194 ? -17.961 0.846 19.367 1.00 91.06 194 TYR A N 1
ATOM 1506 C CA . TYR A 1 194 ? -17.845 2.302 19.425 1.00 91.06 194 TYR A CA 1
ATOM 1507 C C . TYR A 1 194 ? -19.086 2.981 18.833 1.00 91.06 194 TYR A C 1
ATOM 1509 O O . TYR A 1 194 ? -19.741 3.765 19.519 1.00 91.06 194 TYR A O 1
ATOM 1517 N N . TRP A 1 195 ? -19.499 2.616 17.618 1.00 87.38 195 TRP A N 1
ATOM 1518 C CA . TRP A 1 195 ? -20.679 3.202 16.979 1.00 87.38 195 TRP A CA 1
ATOM 1519 C C . TRP A 1 195 ? -21.972 2.922 17.744 1.00 87.38 195 TRP A C 1
ATOM 1521 O O . TRP A 1 195 ? -22.817 3.809 17.876 1.00 87.38 195 TRP A O 1
ATOM 1531 N N . ARG A 1 196 ? -22.124 1.715 18.301 1.00 88.56 196 ARG A N 1
ATOM 1532 C CA . ARG A 1 196 ? -23.258 1.358 19.168 1.00 88.56 196 ARG A CA 1
ATOM 1533 C C . ARG A 1 196 ? -23.298 2.175 20.456 1.00 88.56 196 ARG A C 1
ATOM 1535 O O . ARG A 1 196 ? -24.391 2.429 20.962 1.00 88.56 196 ARG A O 1
ATOM 1542 N N . SER A 1 197 ? -22.149 2.599 20.986 1.00 89.06 197 SER A N 1
ATOM 1543 C CA . SER A 1 197 ? -22.104 3.462 22.175 1.00 89.06 197 SER A CA 1
ATOM 1544 C C . SER A 1 197 ? -22.732 4.841 21.929 1.00 89.06 197 SER A C 1
ATOM 1546 O O . SER A 1 197 ? -23.275 5.436 22.855 1.00 89.06 197 SER A O 1
ATOM 1548 N N . LEU A 1 198 ? -22.746 5.300 20.672 1.00 86.88 198 LEU A N 1
ATOM 1549 C CA . LEU A 1 198 ? -23.312 6.586 20.258 1.00 86.88 198 LEU A CA 1
ATOM 1550 C C . LEU A 1 198 ? -24.807 6.508 19.906 1.00 86.88 198 LEU A C 1
ATOM 1552 O O . LEU A 1 198 ? -25.419 7.518 19.552 1.00 86.88 198 LEU A O 1
ATOM 1556 N N . TRP A 1 199 ? -25.421 5.321 19.958 1.00 86.94 199 TRP A N 1
ATOM 1557 C CA . TRP A 1 199 ? -26.835 5.166 19.631 1.00 86.94 199 TRP A CA 1
ATOM 1558 C C . TRP A 1 199 ? -27.720 5.865 20.656 1.00 86.94 199 TRP A C 1
ATOM 1560 O O . TRP A 1 199 ? -27.607 5.647 21.863 1.00 86.94 199 TRP A O 1
ATOM 1570 N N . HIS A 1 200 ? -28.671 6.651 20.155 1.00 84.62 200 HIS A N 1
ATOM 1571 C CA . HIS A 1 200 ? -29.699 7.250 20.988 1.00 84.62 200 HIS A CA 1
ATOM 1572 C C . HIS A 1 200 ? -30.504 6.159 21.708 1.00 84.62 200 HIS A C 1
ATOM 1574 O O . HIS A 1 200 ? -31.111 5.297 21.067 1.00 84.62 200 HIS A O 1
ATOM 1580 N N . ARG A 1 201 ? -30.524 6.217 23.042 1.00 83.56 201 ARG A N 1
ATOM 1581 C CA . ARG A 1 201 ? -31.362 5.369 23.894 1.00 83.56 201 ARG A CA 1
ATOM 1582 C C . ARG A 1 201 ? -32.525 6.214 24.409 1.00 83.56 201 ARG A C 1
ATOM 1584 O O . ARG A 1 201 ? -32.311 6.998 25.334 1.00 83.56 201 ARG A O 1
ATOM 1591 N N . PRO A 1 202 ? -33.721 6.116 23.805 1.00 83.75 202 PRO A N 1
ATOM 1592 C CA . PRO A 1 202 ? -34.871 6.843 24.313 1.00 83.75 202 PRO A CA 1
ATOM 1593 C C . PRO A 1 202 ? -35.190 6.333 25.717 1.00 83.75 202 PRO A C 1
ATOM 1595 O O . PRO A 1 202 ? -35.219 5.125 25.958 1.00 83.75 202 PRO A O 1
ATOM 1598 N N . ILE A 1 203 ? -35.414 7.260 26.644 1.00 84.25 203 ILE A N 1
ATOM 1599 C CA . ILE A 1 203 ? -35.943 6.927 27.962 1.00 84.25 203 ILE A CA 1
ATOM 1600 C C . ILE A 1 203 ? -37.402 6.541 27.725 1.00 84.25 203 ILE A C 1
ATOM 1602 O O . ILE A 1 203 ? -38.200 7.378 27.301 1.00 84.25 203 ILE A O 1
ATOM 1606 N N . VAL A 1 204 ? -37.724 5.260 27.899 1.00 75.25 204 VAL A N 1
ATOM 1607 C CA . VAL A 1 204 ? -39.119 4.814 27.892 1.00 75.25 204 VAL A CA 1
ATOM 1608 C C . VAL A 1 204 ? -39.740 5.296 29.211 1.00 75.25 204 VAL A C 1
ATOM 1610 O O . VAL A 1 204 ? -39.121 5.045 30.248 1.00 75.25 204 VAL A O 1
ATOM 1613 N N . PRO A 1 205 ? -40.872 6.027 29.179 1.00 64.38 205 PRO A N 1
ATOM 1614 C CA . PRO A 1 205 ? -41.568 6.478 30.384 1.00 64.38 205 PRO A CA 1
ATOM 1615 C C . PRO A 1 205 ? -42.042 5.324 31.269 1.00 64.38 205 PRO A C 1
ATOM 1617 O O . PRO A 1 205 ? -42.407 4.264 30.707 1.00 64.38 205 PRO A O 1
#

Radius of gyration: 22.49 Å; chains: 1; bounding box: 63×33×64 Å

Sequence (205 aa):
QQRKVIRLWIDTSAAYPGTYAACGSGMIDIHSRTDVATGRWDTISEFGVYRPRGSVNVPAPRETLDRRCGGCHREAVPLHPQLLYNLTRPEKSMVLLAPLAKEAGGLGLCKHQLETANSNHPAGFLDTADADYRTILAFLGEASHALAKVKRFDMPQFRPAVEYLDQMKSYGILSSNFDPEKAPVDVYRLDEAYWRSLWHRPIVP

Organism: NCBI:txid412755

Secondary structure (DSSP, 8-state):
-HHHHHHHHHHHH-SSSS-GGGTTEEEEE-S----TTT------STT-----TEEEE----HHHHIIIIITT-SS--SS-HHHH--SSSGGG-HHHHTTB-GGGTS---SPPTTS-TT--PPPPBSSTTSHHHHHHHHHHHHHHHHHHHH--TTSTT----HHHHHHHHHTTSS-TT--TTTS---HHHHHHHHHHHTS------

Foldseek 3Di:
DVVVVVVVCVCVVCPDPQFVLLVLFLAEAADWDCPPVPSDGDADPPPGDDNQPRYHYLYAPVVLCCLQPVLPAVPHDPDDVVQQADLVDRCPGVSLQLLEDVVQVGDNVFDAPPDDPPRPHHHRHPHCVDPSNVSRSVSSPVSSVSSVVRDGPPDPQHDGGVVVVVVLCVLVLDPPPDDCVVDGDPRSSSVVSVVVVPDDDDDDD